Protein AF-A0A7C1EAW9-F1 (afdb_monomer)

Mean predicted aligned error: 10.21 Å

Solvent-accessible surface area (backbone atoms only — not comparable to full-atom values): 10184 Å² total; per-residue (Å²): 143,66,70,62,66,57,48,53,53,50,49,56,52,50,50,52,55,61,54,46,53,59,49,52,53,47,50,54,50,51,51,38,52,50,41,45,52,51,36,50,51,51,44,55,52,43,70,75,77,51,97,81,69,79,68,60,68,59,49,56,47,54,35,25,49,52,34,1,48,76,52,13,60,67,17,29,55,57,18,50,52,52,28,51,52,51,48,53,53,56,70,72,44,96,66,59,77,71,57,56,55,54,50,52,52,50,31,50,48,40,43,50,51,10,44,56,41,1,50,52,33,44,52,54,54,50,53,52,51,52,51,53,47,50,33,52,52,50,50,57,67,51,50,54,59,49,52,51,50,50,52,52,48,52,57,48,40,76,74,40,56,78,74,58,31,53,59,44,49,56,52,46,52,52,52,51,44,53,51,42,23,51,49,32,38,52,75,73,65,42,89,51,113

Foldseek 3Di:
DPPPVVVVVVVVVVVCVVVVVVVVVCVLVVVLVVLCVVLVVVVVVCVVPPPDDPPSLVSLLVSLLSQCLPQALVSLVSLLVVLVVLQVVVVVPPDDPVSNVVSNVSSVVSSVSSNVSRPVNVVVVVVVVVLLVCLVVLCVVLVVVLVVLLVVLVVCLVVDDPVVNVVSVVVNVVSVQVVVQSVCCSPVVDRGD

Sequence (193 aa):
MVTAETMALRSGEEDKRLLGRPLEETVKVLTTVLLVALSLLLMSIFTLEIRDYAFYMHFLYLPIVISAFWWGKRGAVVSVVLAGALLLVSMGQQESASHLLSSTVEATLFVMVALLVGTLSDEKSAALKKEQRFKMETAHYFFNPLCIAEGNLDLAQQQASPDIRKELSEAQQAVERIKKVVINTVETGEIHE

pLDDT: mean 84.5, std 11.93, range [49.0, 96.44]

Radius of gyration: 29.51 Å; Cα contacts (8 Å, |Δi|>4): 139; chains: 1; bounding box: 62×48×83 Å

Structure (mmCIF, N/CA/C/O backbone):
data_AF-A0A7C1EAW9-F1
#
_entry.id   AF-A0A7C1EAW9-F1
#
loop_
_atom_site.group_PDB
_atom_site.id
_atom_site.type_symbol
_atom_site.label_atom_id
_atom_site.label_alt_id
_atom_site.label_comp_id
_atom_site.label_asym_id
_atom_site.label_entity_id
_atom_site.label_seq_id
_atom_site.pdbx_PDB_ins_code
_atom_site.Cartn_x
_atom_site.Cartn_y
_atom_site.Cartn_z
_atom_site.occupancy
_atom_site.B_iso_or_equiv
_atom_site.auth_seq_id
_atom_site.auth_comp_id
_atom_site.auth_asym_id
_atom_site.auth_atom_id
_atom_site.pdbx_PDB_model_num
ATOM 1 N N . MET A 1 1 ? -11.704 -33.850 25.508 1.00 49.00 1 MET A N 1
ATOM 2 C CA . MET A 1 1 ? -11.399 -34.618 24.279 1.00 49.00 1 MET A CA 1
ATOM 3 C C . MET A 1 1 ? -11.480 -33.715 23.035 1.00 49.00 1 MET A C 1
ATOM 5 O O . MET A 1 1 ? -12.010 -34.119 22.019 1.00 49.00 1 MET A O 1
ATOM 9 N N . VAL A 1 2 ? -10.947 -32.485 23.115 1.00 55.06 2 VAL A N 1
ATOM 10 C CA . VAL A 1 2 ? -11.027 -31.450 22.052 1.00 55.06 2 VAL A CA 1
ATOM 11 C C . VAL A 1 2 ? -9.680 -31.293 21.319 1.00 55.06 2 VAL A C 1
ATOM 13 O O . VAL A 1 2 ? -9.529 -30.483 20.419 1.00 55.06 2 VAL A O 1
ATOM 16 N N . THR A 1 3 ? -8.668 -32.079 21.676 1.00 62.25 3 THR A N 1
ATOM 17 C CA . THR A 1 3 ? -7.260 -31.758 21.405 1.00 62.25 3 THR A CA 1
ATOM 18 C C . THR A 1 3 ? -6.705 -32.256 20.069 1.00 62.25 3 THR A C 1
ATOM 20 O O . THR A 1 3 ? -5.710 -31.706 19.622 1.00 62.25 3 THR A O 1
ATOM 23 N N . ALA A 1 4 ? -7.322 -33.238 19.402 1.00 61.28 4 ALA A N 1
ATOM 24 C CA . ALA A 1 4 ? -6.792 -33.785 18.143 1.00 61.28 4 ALA A CA 1
ATOM 25 C C . ALA A 1 4 ? -7.378 -33.102 16.892 1.00 61.28 4 ALA A C 1
ATOM 27 O O . ALA A 1 4 ? -6.627 -32.699 16.008 1.00 61.28 4 ALA A O 1
ATOM 28 N N . GLU A 1 5 ? -8.699 -32.899 16.837 1.00 57.03 5 GLU A N 1
ATOM 29 C CA . GLU A 1 5 ? -9.355 -32.208 15.712 1.00 57.03 5 GLU A CA 1
ATOM 30 C C . GLU A 1 5 ? -8.984 -30.724 15.640 1.00 57.03 5 GLU A C 1
ATOM 32 O O . GLU A 1 5 ? -8.703 -30.213 14.559 1.00 57.03 5 GLU A O 1
ATOM 37 N N . THR A 1 6 ? -8.902 -30.032 16.781 1.00 63.50 6 THR A N 1
ATOM 38 C CA . THR A 1 6 ? -8.495 -28.616 16.803 1.00 63.50 6 THR A CA 1
ATOM 39 C C . THR A 1 6 ? -7.030 -28.426 16.406 1.00 63.50 6 THR A C 1
ATOM 41 O O . THR A 1 6 ? -6.705 -27.445 15.739 1.00 63.50 6 THR A O 1
ATOM 44 N N . MET A 1 7 ? -6.149 -29.377 16.739 1.00 60.03 7 MET A N 1
ATOM 45 C CA . MET A 1 7 ? -4.753 -29.372 16.286 1.00 60.03 7 MET A CA 1
ATOM 46 C C . MET A 1 7 ? -4.623 -29.683 14.791 1.00 60.03 7 MET A C 1
ATOM 48 O O . MET A 1 7 ? -3.831 -29.031 14.115 1.00 60.03 7 MET A O 1
ATOM 52 N N . ALA A 1 8 ? -5.411 -30.618 14.254 1.00 62.41 8 ALA A N 1
ATOM 53 C CA . ALA A 1 8 ? -5.398 -30.948 12.827 1.00 62.41 8 ALA A CA 1
ATOM 54 C C . ALA A 1 8 ? -5.944 -29.800 11.955 1.00 62.41 8 ALA A C 1
ATOM 56 O O . ALA A 1 8 ? -5.363 -29.482 10.916 1.00 62.41 8 ALA A O 1
ATOM 57 N N . LEU A 1 9 ? -7.010 -29.127 12.402 1.00 61.00 9 LEU A N 1
ATOM 58 C CA . LEU A 1 9 ? -7.562 -27.949 11.724 1.00 61.00 9 LEU A CA 1
ATOM 59 C C . LEU A 1 9 ? -6.589 -26.765 11.765 1.00 61.00 9 LEU A C 1
ATOM 61 O O . LEU A 1 9 ? -6.335 -26.149 10.731 1.00 61.00 9 LEU A O 1
ATOM 65 N N . ARG A 1 10 ? -5.967 -26.511 12.924 1.00 62.66 10 ARG A N 1
ATOM 66 C CA . ARG A 1 10 ? -4.941 -25.472 13.071 1.00 62.66 10 ARG A CA 1
ATOM 67 C C . ARG A 1 10 ? -3.711 -25.750 12.204 1.00 62.66 10 ARG A C 1
ATOM 69 O O . ARG A 1 10 ? -3.208 -24.830 11.570 1.00 62.66 10 ARG A O 1
ATOM 76 N N . SER A 1 11 ? -3.271 -27.007 12.123 1.00 65.06 11 SER A N 1
ATOM 77 C CA . SER A 1 11 ? -2.175 -27.417 11.239 1.00 65.06 11 SER A CA 1
ATOM 78 C C . SER A 1 11 ? -2.523 -27.170 9.772 1.00 65.06 11 SER A C 1
ATOM 80 O O . SER A 1 11 ? -1.699 -26.624 9.052 1.00 65.06 11 SER A O 1
ATOM 82 N N . GLY A 1 12 ? -3.736 -27.512 9.324 1.00 66.69 12 GLY A N 1
ATOM 83 C CA . GLY A 1 12 ? -4.164 -27.285 7.939 1.00 66.69 12 GLY A CA 1
ATOM 84 C C . GLY A 1 12 ? -4.334 -25.804 7.572 1.00 66.69 12 GLY A C 1
ATOM 85 O O . GLY A 1 12 ? -4.097 -25.420 6.426 1.00 66.69 12 GLY A O 1
ATOM 86 N N . GLU A 1 13 ? -4.722 -24.953 8.524 1.00 64.69 13 GLU A N 1
ATOM 87 C CA . GLU A 1 13 ? -4.795 -23.498 8.329 1.00 64.69 13 GLU A CA 1
ATOM 88 C C . GLU A 1 13 ? -3.420 -22.827 8.324 1.00 64.69 13 GLU A C 1
ATOM 90 O O . GLU A 1 13 ? -3.176 -21.932 7.509 1.00 64.69 13 GLU A O 1
ATOM 95 N N . GLU A 1 14 ? -2.514 -23.258 9.203 1.00 62.38 14 GLU A N 1
ATOM 96 C CA . GLU A 1 14 ? -1.131 -22.782 9.216 1.00 62.38 14 GLU A CA 1
ATOM 97 C C . GLU A 1 14 ? -0.403 -23.198 7.931 1.00 62.38 14 GLU A C 1
ATOM 99 O O . GLU A 1 14 ? 0.235 -22.348 7.309 1.00 62.38 14 GLU A O 1
ATOM 104 N N . ASP A 1 15 ? -0.603 -24.426 7.446 1.00 64.00 15 ASP A N 1
ATOM 105 C CA . ASP A 1 15 ? -0.007 -24.904 6.191 1.00 64.00 15 ASP A CA 1
ATOM 106 C C . ASP A 1 15 ? -0.544 -24.132 4.974 1.00 64.00 15 ASP A C 1
ATOM 108 O O . ASP A 1 15 ? 0.224 -23.668 4.132 1.00 64.00 15 ASP A O 1
ATOM 112 N N . LYS A 1 16 ? -1.857 -23.859 4.912 1.00 62.31 16 LYS A N 1
ATOM 113 C CA . LYS A 1 16 ? -2.451 -23.004 3.862 1.00 62.31 16 LYS A CA 1
ATOM 114 C C . LYS A 1 16 ? -1.916 -21.572 3.893 1.00 62.31 16 LYS A C 1
ATOM 116 O O . LYS A 1 16 ? -1.704 -20.978 2.836 1.00 62.31 16 LYS A O 1
ATOM 121 N N . ARG A 1 17 ? -1.678 -21.001 5.078 1.00 64.44 17 ARG A N 1
ATOM 122 C CA . ARG A 1 17 ? -1.074 -19.663 5.222 1.00 64.44 17 ARG A CA 1
ATOM 123 C C . ARG A 1 17 ? 0.402 -19.656 4.825 1.00 64.44 17 ARG A C 1
ATOM 125 O O . ARG A 1 17 ? 0.859 -18.685 4.218 1.00 64.44 17 ARG A O 1
ATOM 132 N N . LEU A 1 18 ? 1.133 -20.721 5.153 1.00 64.38 18 LEU A N 1
ATOM 133 C CA . LEU A 1 18 ? 2.544 -20.893 4.812 1.00 64.38 18 LEU A CA 1
ATOM 134 C C . LEU A 1 18 ? 2.754 -21.159 3.321 1.00 64.38 18 LEU A C 1
ATOM 136 O O . LEU A 1 18 ? 3.706 -20.623 2.771 1.00 64.38 18 LEU A O 1
ATOM 140 N N . LEU A 1 19 ? 1.859 -21.902 2.663 1.00 67.31 19 LEU A N 1
ATOM 141 C CA . LEU A 1 19 ? 1.846 -22.116 1.210 1.00 67.31 19 LEU A CA 1
ATOM 142 C C . LEU A 1 19 ? 1.310 -20.898 0.441 1.00 67.31 19 LEU A C 1
ATOM 144 O O . LEU A 1 19 ? 1.788 -20.597 -0.649 1.00 67.31 19 LEU A O 1
ATOM 148 N N . GLY A 1 20 ? 0.359 -20.150 1.006 1.00 69.31 20 GLY A N 1
ATOM 149 C CA . GLY A 1 20 ? -0.243 -18.984 0.350 1.00 69.31 20 GLY A CA 1
ATOM 150 C C . GLY A 1 20 ? 0.731 -17.821 0.131 1.00 69.31 20 GLY A C 1
ATOM 151 O O . GLY A 1 20 ? 0.727 -17.207 -0.933 1.00 69.31 20 GLY A O 1
ATOM 152 N N . ARG A 1 21 ? 1.617 -17.549 1.098 1.00 74.62 21 ARG A N 1
ATOM 153 C CA . ARG A 1 21 ? 2.632 -16.481 0.989 1.00 74.62 21 ARG A CA 1
ATOM 154 C C . ARG A 1 21 ? 3.637 -16.671 -0.161 1.00 74.62 21 ARG A C 1
ATOM 156 O O . ARG A 1 21 ? 3.809 -15.731 -0.934 1.00 74.62 21 ARG A O 1
ATOM 163 N N . PRO A 1 22 ? 4.310 -17.829 -0.314 1.00 79.81 22 PRO A N 1
ATOM 164 C CA . PRO A 1 22 ? 5.231 -18.049 -1.421 1.00 79.81 22 PRO A CA 1
ATOM 165 C C . PRO A 1 22 ? 4.499 -18.109 -2.762 1.00 79.81 22 PRO A C 1
ATOM 167 O O . PRO A 1 22 ? 5.065 -17.668 -3.758 1.00 79.81 22 PRO A O 1
ATOM 170 N N . LEU A 1 23 ? 3.249 -18.589 -2.808 1.00 80.81 23 LEU A N 1
ATOM 171 C CA . LEU A 1 23 ? 2.442 -18.565 -4.030 1.00 80.81 23 LEU A CA 1
ATOM 172 C C . LEU A 1 23 ? 2.138 -17.130 -4.480 1.00 80.81 23 LEU A C 1
ATOM 174 O O . LEU A 1 23 ? 2.329 -16.821 -5.652 1.00 80.81 23 LEU A O 1
ATOM 178 N N . GLU A 1 24 ? 1.736 -16.239 -3.570 1.00 86.38 24 GLU A N 1
ATOM 179 C CA . GLU A 1 24 ? 1.461 -14.832 -3.895 1.00 86.38 24 GLU A CA 1
ATOM 180 C C . GLU A 1 24 ? 2.711 -14.118 -4.434 1.00 86.38 24 GLU A C 1
ATOM 182 O O . GLU A 1 24 ? 2.659 -13.487 -5.490 1.00 86.38 24 GLU A O 1
ATOM 187 N N . GLU A 1 25 ? 3.854 -14.267 -3.758 1.00 88.69 25 GLU A N 1
ATOM 188 C CA . GLU A 1 25 ? 5.121 -13.689 -4.221 1.00 88.69 25 GLU A CA 1
ATOM 189 C C . GLU A 1 25 ? 5.568 -14.292 -5.559 1.00 88.69 25 GLU A C 1
ATOM 191 O O . GLU A 1 25 ? 5.996 -13.560 -6.451 1.00 88.69 25 GLU A O 1
ATOM 196 N N . THR A 1 26 ? 5.394 -15.603 -5.754 1.00 89.44 26 THR A N 1
ATOM 197 C CA . THR A 1 26 ? 5.697 -16.262 -7.035 1.00 89.44 26 THR A CA 1
ATOM 198 C C . THR A 1 26 ? 4.824 -15.712 -8.157 1.00 89.44 26 THR A C 1
ATOM 200 O O . THR A 1 26 ? 5.337 -15.418 -9.233 1.00 89.44 26 THR A O 1
ATOM 203 N N . VAL A 1 27 ? 3.523 -15.518 -7.918 1.00 92.38 27 VAL A N 1
ATOM 204 C CA . VAL A 1 27 ? 2.601 -14.943 -8.909 1.00 92.38 27 VAL A CA 1
ATOM 205 C C . VAL A 1 27 ? 3.005 -13.512 -9.258 1.00 92.38 27 VAL A C 1
ATOM 207 O O . VAL A 1 27 ? 3.059 -13.177 -10.443 1.00 92.38 27 VAL A O 1
ATOM 210 N N . LYS A 1 28 ? 3.347 -12.679 -8.267 1.00 92.50 28 LYS A N 1
ATOM 211 C CA . LYS A 1 28 ? 3.831 -11.308 -8.505 1.00 92.50 28 LYS A CA 1
ATOM 212 C C . LYS A 1 28 ? 5.111 -11.299 -9.342 1.00 92.50 28 LYS A C 1
ATOM 214 O O . LYS A 1 28 ? 5.226 -10.547 -10.311 1.00 92.50 28 LYS A O 1
ATOM 219 N N . VAL A 1 29 ? 6.086 -12.144 -9.006 1.00 92.12 29 VAL A N 1
ATOM 220 C CA . VAL A 1 29 ? 7.347 -12.217 -9.763 1.00 92.12 29 VAL A CA 1
ATOM 221 C C . VAL A 1 29 ? 7.085 -12.720 -11.179 1.00 92.12 29 VAL A C 1
ATOM 223 O O . VAL A 1 29 ? 7.531 -12.092 -12.136 1.00 92.12 29 VAL A O 1
ATOM 226 N N . LEU A 1 30 ? 6.318 -13.801 -11.327 1.00 93.94 30 LEU A N 1
ATOM 227 C CA . LEU A 1 30 ? 6.002 -14.409 -12.618 1.00 93.94 30 LEU A CA 1
ATOM 228 C C . LEU A 1 30 ? 5.303 -13.422 -13.555 1.00 93.94 30 LEU A C 1
ATOM 230 O O . LEU A 1 30 ? 5.695 -13.288 -14.710 1.00 93.94 30 LEU A O 1
ATOM 234 N N . THR A 1 31 ? 4.294 -12.710 -13.058 1.00 92.56 31 THR A N 1
ATOM 235 C CA . THR A 1 31 ? 3.573 -11.688 -13.833 1.00 92.56 31 THR A CA 1
ATOM 236 C C . THR A 1 31 ? 4.479 -10.519 -14.208 1.00 92.56 31 THR A C 1
ATOM 238 O O . THR A 1 31 ? 4.452 -10.087 -15.357 1.00 92.56 31 THR A O 1
ATOM 241 N N . THR A 1 32 ? 5.337 -10.051 -13.298 1.00 92.12 32 THR A N 1
ATOM 242 C CA . THR A 1 32 ? 6.315 -8.992 -13.606 1.00 92.12 32 THR A CA 1
ATOM 243 C C . THR A 1 32 ? 7.292 -9.428 -14.697 1.00 92.12 32 THR A C 1
ATOM 245 O O . THR A 1 32 ? 7.488 -8.707 -15.671 1.00 92.12 32 THR A O 1
ATOM 248 N N . VAL A 1 33 ? 7.871 -10.625 -14.575 1.00 92.69 33 VAL A N 1
ATOM 249 C CA . VAL A 1 33 ? 8.814 -11.183 -15.558 1.00 92.69 33 VAL A CA 1
ATOM 250 C C . VAL A 1 33 ? 8.135 -11.394 -16.910 1.00 92.69 33 VAL A C 1
ATOM 252 O O . VAL A 1 33 ? 8.706 -11.036 -17.938 1.00 92.69 33 VAL A O 1
ATOM 255 N N . LEU A 1 34 ? 6.907 -11.918 -16.918 1.00 94.06 34 LEU A N 1
ATOM 256 C CA . LEU A 1 34 ? 6.113 -12.094 -18.131 1.00 94.06 34 LEU A CA 1
ATOM 257 C C . LEU A 1 34 ? 5.845 -10.755 -18.826 1.00 94.06 34 LEU A C 1
ATOM 259 O O . LEU A 1 34 ? 5.999 -10.662 -20.041 1.00 94.06 34 LEU A O 1
ATOM 263 N N . LEU A 1 35 ? 5.474 -9.719 -18.070 1.00 91.62 35 LEU A N 1
ATOM 264 C CA . LEU A 1 35 ? 5.238 -8.382 -18.615 1.00 91.62 35 LEU A CA 1
ATOM 265 C C . LEU A 1 35 ? 6.518 -7.753 -19.155 1.00 91.62 35 LEU A C 1
ATOM 267 O O . LEU A 1 35 ? 6.487 -7.186 -20.239 1.00 91.62 35 LEU A O 1
ATOM 271 N N . VAL A 1 36 ? 7.646 -7.890 -18.452 1.00 90.56 36 VAL A N 1
ATOM 272 C CA . VAL A 1 36 ? 8.950 -7.448 -18.968 1.00 90.56 36 VAL A CA 1
ATOM 273 C C . VAL A 1 36 ? 9.266 -8.159 -20.282 1.00 90.56 36 VAL A C 1
ATOM 275 O O . VAL A 1 36 ? 9.591 -7.498 -21.266 1.00 90.56 36 VAL A O 1
ATOM 278 N N . ALA A 1 37 ? 9.129 -9.485 -20.327 1.00 90.50 37 ALA A N 1
ATOM 279 C CA . ALA A 1 37 ? 9.394 -10.271 -21.528 1.00 90.50 37 ALA A CA 1
ATOM 280 C C . ALA A 1 37 ? 8.481 -9.863 -22.694 1.00 90.50 37 ALA A C 1
ATOM 282 O O . ALA A 1 37 ?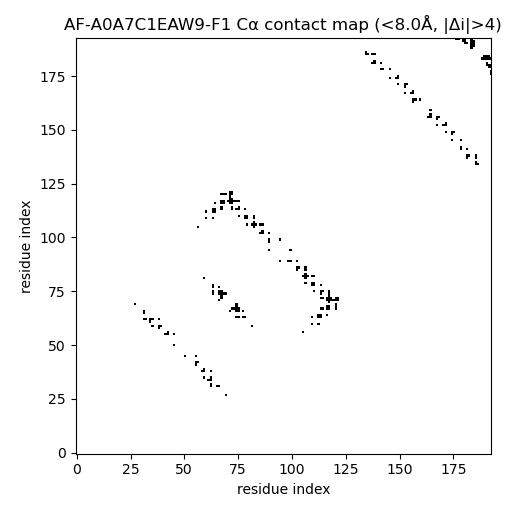 8.961 -9.677 -23.810 1.00 90.50 37 ALA A O 1
ATOM 283 N N . LEU A 1 38 ? 7.186 -9.667 -22.435 1.00 89.44 38 LEU A N 1
ATOM 284 C CA . LEU A 1 38 ? 6.222 -9.215 -23.434 1.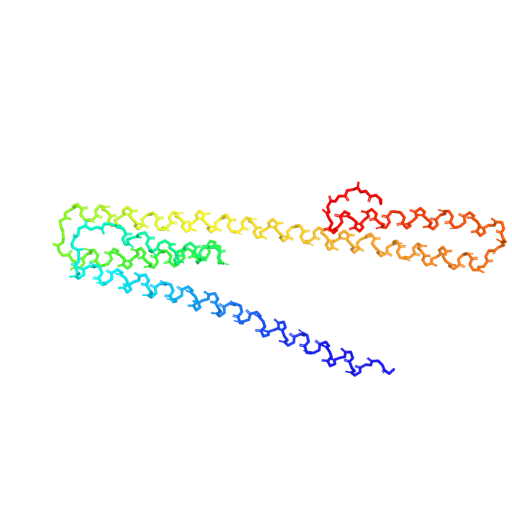00 89.44 38 LEU A CA 1
ATOM 285 C C . LEU A 1 38 ? 6.546 -7.803 -23.937 1.00 89.44 38 LEU A C 1
ATOM 287 O O . LEU A 1 38 ? 6.551 -7.579 -25.145 1.00 89.44 38 LEU A O 1
ATOM 291 N N . SER A 1 39 ? 6.853 -6.864 -23.038 1.00 85.75 39 SER A N 1
ATOM 292 C CA . SER A 1 39 ? 7.216 -5.494 -23.412 1.00 85.75 39 SER A CA 1
ATOM 293 C C . SER A 1 39 ? 8.497 -5.456 -24.253 1.00 85.75 39 SER A C 1
ATOM 295 O O . SER A 1 39 ? 8.550 -4.722 -25.238 1.00 85.75 39 SER A O 1
ATOM 297 N N . LEU A 1 40 ? 9.502 -6.277 -23.923 1.00 84.00 40 LEU A N 1
ATOM 298 C CA . LEU A 1 40 ? 10.735 -6.395 -24.713 1.00 84.00 40 LEU A CA 1
ATOM 299 C C . LEU A 1 40 ? 10.499 -7.063 -26.075 1.00 84.00 40 LEU A C 1
ATOM 301 O O . LEU A 1 40 ? 11.062 -6.624 -27.075 1.00 84.00 40 LEU A O 1
ATOM 305 N N . LEU A 1 41 ? 9.653 -8.095 -26.136 1.00 84.38 41 LEU A N 1
ATOM 306 C CA . LEU A 1 41 ? 9.281 -8.754 -27.389 1.00 84.38 41 LEU A CA 1
ATOM 307 C C . LEU A 1 41 ? 8.583 -7.768 -28.329 1.00 84.38 41 LEU A C 1
ATOM 309 O O . LEU A 1 41 ? 8.970 -7.656 -29.492 1.00 84.38 41 LEU A O 1
ATOM 313 N N . LEU A 1 42 ? 7.595 -7.026 -27.820 1.00 78.62 42 LEU A N 1
ATOM 314 C CA . LEU A 1 42 ? 6.900 -5.991 -28.585 1.00 78.62 42 LEU A CA 1
ATOM 315 C C . LEU A 1 42 ? 7.895 -4.953 -29.107 1.00 78.62 42 LEU A C 1
ATOM 317 O O . LEU A 1 42 ? 7.912 -4.688 -30.306 1.00 78.62 42 LEU A O 1
ATOM 321 N N . MET A 1 43 ? 8.768 -4.433 -28.237 1.00 76.75 43 MET A N 1
ATOM 322 C CA . MET A 1 43 ? 9.827 -3.503 -28.634 1.00 76.75 43 MET A CA 1
ATOM 323 C C . MET A 1 43 ? 10.673 -4.071 -29.782 1.00 76.75 43 MET A C 1
ATOM 325 O O . MET A 1 43 ? 10.846 -3.395 -30.791 1.00 76.75 43 MET A O 1
ATOM 329 N N . SER A 1 44 ? 11.126 -5.324 -29.674 1.00 76.00 44 SER A N 1
ATOM 330 C CA . SER A 1 44 ? 11.938 -5.971 -30.709 1.00 76.00 44 SER A CA 1
ATOM 331 C C . SER A 1 44 ? 11.211 -6.091 -32.053 1.00 76.00 44 SER A C 1
ATOM 333 O O . SER A 1 44 ? 11.821 -5.819 -33.087 1.00 76.00 44 SER A O 1
ATOM 335 N N . ILE A 1 45 ? 9.931 -6.481 -32.064 1.00 77.69 45 ILE A N 1
ATOM 336 C CA . ILE A 1 45 ? 9.144 -6.591 -33.306 1.00 77.69 45 ILE A CA 1
ATOM 337 C C . ILE A 1 45 ? 8.995 -5.214 -33.961 1.00 77.69 45 ILE A C 1
ATOM 339 O O . ILE A 1 45 ? 9.265 -5.060 -35.150 1.00 77.69 45 ILE A O 1
ATOM 343 N N . PHE A 1 46 ? 8.616 -4.194 -33.188 1.00 72.62 46 PHE A N 1
ATOM 344 C CA . PHE A 1 46 ? 8.382 -2.857 -33.734 1.00 72.62 46 PHE A CA 1
ATOM 345 C C . PHE A 1 46 ? 9.659 -2.202 -34.264 1.00 72.62 46 PHE A C 1
ATOM 347 O O . PHE A 1 46 ? 9.603 -1.553 -35.306 1.00 72.62 46 PHE A O 1
ATOM 354 N N . THR A 1 47 ? 10.812 -2.430 -33.622 1.00 68.06 47 THR A N 1
ATOM 355 C CA . THR A 1 47 ? 12.101 -1.929 -34.130 1.00 68.06 47 THR A CA 1
ATOM 356 C C . THR A 1 47 ? 12.516 -2.544 -35.468 1.00 68.06 47 THR A C 1
ATOM 358 O O . THR A 1 47 ? 13.252 -1.906 -36.216 1.00 68.06 47 THR A O 1
ATOM 361 N N . LEU A 1 48 ? 12.055 -3.760 -35.785 1.00 66.25 48 LEU A N 1
ATOM 362 C CA . LEU A 1 48 ? 12.379 -4.442 -37.043 1.00 66.25 48 LEU A CA 1
ATOM 363 C C . LEU A 1 48 ? 11.427 -4.060 -38.186 1.00 66.25 48 LEU A C 1
ATOM 365 O O . LEU A 1 48 ? 11.851 -4.039 -39.339 1.00 66.25 48 LEU A O 1
ATOM 369 N N . GL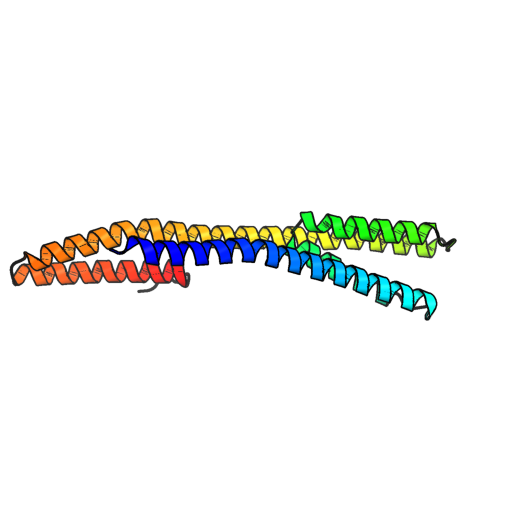U A 1 49 ? 10.167 -3.744 -37.877 1.00 67.69 49 GLU A N 1
ATOM 370 C CA . GLU A 1 49 ? 9.110 -3.606 -38.887 1.00 67.69 49 GLU A CA 1
ATOM 371 C C . GLU A 1 49 ? 8.729 -2.138 -39.195 1.00 67.69 49 GLU A C 1
ATOM 373 O O . GLU A 1 49 ? 8.344 -1.833 -40.323 1.00 67.69 49 GLU A O 1
ATOM 378 N N . ILE A 1 50 ? 8.813 -1.199 -38.233 1.00 62.31 50 ILE A N 1
ATOM 379 C CA . ILE A 1 50 ? 8.250 0.163 -38.382 1.00 62.31 50 ILE A CA 1
ATOM 380 C C . ILE A 1 50 ? 9.185 1.216 -37.763 1.00 62.31 50 ILE A C 1
ATOM 382 O O . ILE A 1 50 ? 9.233 1.408 -36.553 1.00 62.31 50 ILE A O 1
ATOM 386 N N . ARG A 1 51 ? 9.904 1.955 -38.615 1.00 58.34 51 ARG A N 1
ATOM 387 C CA . ARG A 1 51 ? 10.958 2.919 -38.239 1.00 58.34 51 ARG A CA 1
ATOM 388 C C . ARG A 1 51 ? 10.498 4.233 -37.577 1.00 58.34 51 ARG A C 1
ATOM 390 O O . ARG A 1 51 ? 11.365 5.039 -37.270 1.00 58.34 51 ARG A O 1
ATOM 397 N N . ASP A 1 52 ? 9.196 4.467 -37.365 1.00 55.25 52 ASP A N 1
ATOM 398 C CA . ASP A 1 52 ? 8.685 5.844 -37.181 1.00 55.25 52 ASP A CA 1
ATOM 399 C C . ASP A 1 52 ? 7.682 6.112 -36.034 1.00 55.25 52 ASP A C 1
ATOM 401 O O . ASP A 1 52 ? 7.053 7.168 -36.017 1.00 55.25 52 ASP A O 1
ATOM 405 N N . TYR A 1 53 ? 7.522 5.241 -35.024 1.00 54.94 53 TYR A N 1
ATOM 406 C CA . TYR A 1 53 ? 6.591 5.543 -33.913 1.00 54.94 53 TYR A CA 1
ATOM 407 C C . TYR A 1 53 ? 7.118 5.239 -32.502 1.00 54.94 53 TYR A C 1
ATOM 409 O O . TYR A 1 53 ? 7.305 4.090 -32.123 1.00 54.94 53 TYR A O 1
ATOM 417 N N . ALA A 1 54 ? 7.208 6.285 -31.668 1.00 59.50 54 ALA A N 1
ATOM 418 C CA . ALA A 1 54 ? 7.624 6.273 -30.254 1.00 59.50 54 ALA A CA 1
ATOM 419 C C . ALA A 1 54 ? 6.606 5.653 -29.262 1.00 59.50 54 ALA A C 1
ATOM 421 O O . ALA A 1 54 ? 6.798 5.686 -28.044 1.00 59.50 54 ALA A O 1
ATOM 422 N N . PHE A 1 55 ? 5.490 5.095 -29.744 1.00 62.69 55 PHE A N 1
ATOM 423 C CA . PHE A 1 55 ? 4.424 4.574 -28.879 1.00 62.69 55 PHE A CA 1
ATOM 424 C C . PHE A 1 55 ? 4.886 3.369 -28.038 1.00 62.69 55 PHE A C 1
ATOM 426 O O . PHE A 1 55 ? 4.453 3.213 -26.898 1.00 62.69 55 PHE A O 1
ATOM 433 N N . TYR A 1 56 ? 5.820 2.554 -28.543 1.00 67.06 56 TYR A N 1
ATOM 434 C CA . TYR A 1 56 ? 6.229 1.314 -27.874 1.00 67.06 56 TYR A CA 1
ATOM 435 C C . TYR A 1 56 ? 6.998 1.531 -26.557 1.00 67.06 56 TYR A C 1
ATOM 437 O O . TYR A 1 56 ? 6.877 0.712 -25.647 1.00 67.06 56 TYR A O 1
ATOM 445 N N . MET A 1 57 ? 7.711 2.654 -26.397 1.00 67.25 57 MET A N 1
ATOM 446 C CA . MET A 1 57 ? 8.418 2.987 -25.147 1.00 67.25 57 MET A CA 1
ATOM 447 C C . MET A 1 57 ? 7.459 3.118 -23.956 1.00 67.25 57 MET A C 1
ATOM 449 O O . MET A 1 57 ? 7.843 2.888 -22.809 1.00 67.25 57 MET A O 1
ATOM 453 N N . HIS A 1 58 ? 6.176 3.395 -24.219 1.00 77.50 58 HIS A N 1
ATOM 454 C CA . HIS A 1 58 ? 5.164 3.487 -23.175 1.00 77.50 58 HIS A CA 1
ATOM 455 C C . HIS A 1 58 ? 4.823 2.120 -22.553 1.00 77.50 58 HIS A C 1
ATOM 457 O O . HIS A 1 58 ? 4.434 2.042 -21.387 1.00 77.50 58 HIS A O 1
ATOM 463 N N . PHE A 1 59 ? 5.018 1.017 -23.283 1.00 81.38 59 PHE A N 1
ATOM 464 C CA . PHE A 1 59 ? 4.751 -0.328 -22.756 1.00 81.38 59 PHE A CA 1
ATOM 465 C C . PHE A 1 59 ? 5.789 -0.780 -21.728 1.00 81.38 59 PHE A C 1
ATOM 467 O O . PHE A 1 59 ? 5.514 -1.695 -20.949 1.00 81.38 59 PHE A O 1
ATOM 474 N N . LEU A 1 60 ? 6.957 -0.134 -21.675 1.00 83.06 60 LEU A N 1
ATOM 475 C CA . LEU A 1 60 ? 7.956 -0.389 -20.638 1.00 83.06 60 LEU A CA 1
ATOM 476 C C . LEU A 1 60 ? 7.523 0.168 -19.271 1.00 83.06 60 LEU A C 1
ATOM 478 O O . LEU A 1 60 ? 7.973 -0.347 -18.250 1.00 83.06 60 LEU A O 1
ATOM 482 N N . TYR A 1 61 ? 6.577 1.118 -19.211 1.00 87.44 61 TYR A N 1
ATOM 483 C CA . TYR A 1 61 ? 6.040 1.594 -17.930 1.00 87.44 61 TYR A CA 1
ATOM 484 C C . TYR A 1 61 ? 5.171 0.552 -17.221 1.00 87.44 61 TYR A C 1
ATOM 486 O O . TYR A 1 61 ? 5.145 0.544 -15.997 1.00 87.44 61 TYR A O 1
ATOM 494 N N . LEU A 1 62 ? 4.482 -0.343 -17.939 1.00 90.50 62 LEU A N 1
ATOM 495 C CA . LEU A 1 62 ? 3.601 -1.346 -17.320 1.00 90.50 62 LEU A CA 1
ATOM 496 C C . LEU A 1 62 ? 4.332 -2.251 -16.309 1.00 90.50 62 LEU A C 1
ATOM 498 O O . LEU A 1 62 ? 3.926 -2.270 -15.142 1.00 90.50 62 LEU A O 1
ATOM 502 N N . PRO A 1 63 ? 5.417 -2.963 -16.679 1.00 91.81 63 PRO A N 1
ATOM 503 C CA . PRO A 1 63 ? 6.162 -3.771 -15.716 1.00 91.81 63 PRO A CA 1
ATOM 504 C C . PRO A 1 63 ? 6.819 -2.926 -14.615 1.00 91.81 63 PRO A C 1
ATOM 506 O O . PRO A 1 63 ? 6.913 -3.382 -13.476 1.00 91.81 63 PRO A O 1
ATOM 509 N N . ILE A 1 64 ? 7.233 -1.689 -14.917 1.00 93.19 64 ILE A N 1
ATOM 510 C CA . ILE A 1 64 ? 7.822 -0.767 -13.933 1.00 93.19 64 ILE A CA 1
ATOM 511 C C . ILE A 1 64 ? 6.802 -0.391 -12.857 1.00 93.19 64 ILE A C 1
ATOM 513 O O . ILE A 1 64 ? 7.082 -0.519 -11.665 1.00 93.19 64 ILE A O 1
ATOM 517 N N . VAL A 1 65 ? 5.617 0.054 -13.277 1.00 94.62 65 VAL A N 1
ATOM 518 C CA . VAL A 1 65 ? 4.538 0.484 -12.386 1.00 94.62 65 VAL A CA 1
ATOM 519 C C . VAL A 1 65 ? 4.072 -0.687 -11.534 1.00 94.62 65 VAL A C 1
ATOM 521 O O . VAL A 1 65 ? 3.941 -0.527 -10.326 1.00 94.62 65 VAL A O 1
ATOM 524 N N . ILE A 1 66 ? 3.878 -1.870 -12.121 1.00 94.88 66 ILE A N 1
ATOM 525 C CA . ILE A 1 66 ? 3.443 -3.061 -11.379 1.00 94.88 66 ILE A CA 1
ATOM 526 C C . ILE A 1 66 ? 4.503 -3.503 -10.362 1.00 94.88 66 ILE A C 1
ATOM 528 O O . ILE A 1 66 ? 4.168 -3.775 -9.208 1.00 94.88 66 ILE A O 1
ATOM 532 N N . SER A 1 67 ? 5.784 -3.490 -10.741 1.00 94.31 67 SER A N 1
ATOM 533 C CA . SER A 1 67 ? 6.884 -3.781 -9.818 1.00 94.31 67 SER A CA 1
ATOM 534 C C . SER A 1 67 ? 6.925 -2.793 -8.644 1.00 94.31 67 SER A C 1
ATOM 536 O O . SER A 1 67 ? 6.950 -3.194 -7.477 1.00 94.31 67 SER A O 1
ATOM 538 N N . ALA A 1 68 ? 6.887 -1.489 -8.929 1.00 94.81 68 ALA A N 1
ATOM 539 C CA . ALA A 1 68 ? 6.878 -0.448 -7.902 1.00 94.81 68 ALA A CA 1
ATOM 540 C C . ALA A 1 68 ? 5.610 -0.499 -7.032 1.00 94.81 68 ALA A C 1
ATOM 542 O O . ALA A 1 68 ? 5.659 -0.226 -5.836 1.00 94.81 68 ALA A O 1
ATOM 543 N N . PHE A 1 69 ? 4.475 -0.896 -7.606 1.00 94.50 69 PHE A N 1
ATOM 544 C CA . PHE A 1 69 ? 3.224 -1.053 -6.879 1.00 94.50 69 PHE A CA 1
ATOM 545 C C . PHE A 1 69 ? 3.283 -2.219 -5.884 1.00 94.50 69 PHE A C 1
ATOM 547 O O . PHE A 1 69 ? 2.838 -2.059 -4.750 1.00 94.50 69 PHE A O 1
ATOM 554 N N . TRP A 1 70 ? 3.853 -3.368 -6.257 1.00 94.12 70 TRP A N 1
ATOM 555 C CA . TRP A 1 70 ? 3.907 -4.540 -5.372 1.00 94.12 70 TRP A CA 1
ATOM 556 C C . TRP A 1 70 ? 5.036 -4.518 -4.349 1.00 94.12 70 TRP A C 1
ATOM 558 O O . TRP A 1 70 ? 4.814 -4.904 -3.201 1.00 94.12 70 TRP A O 1
ATOM 568 N N . TRP A 1 71 ? 6.230 -4.072 -4.738 1.00 93.69 71 TRP A N 1
ATOM 569 C CA . TRP A 1 71 ? 7.404 -4.065 -3.854 1.00 93.69 71 TRP A CA 1
ATOM 570 C C . TRP A 1 71 ? 7.773 -2.669 -3.338 1.00 93.69 71 TRP A C 1
ATOM 572 O O . TRP A 1 71 ? 8.831 -2.499 -2.719 1.00 93.69 71 TRP A O 1
ATOM 582 N N . GLY A 1 72 ? 6.919 -1.671 -3.572 1.00 92.69 72 GLY A N 1
ATOM 583 C CA . GLY A 1 72 ? 7.136 -0.297 -3.126 1.00 92.69 72 GLY A CA 1
ATOM 584 C C . GLY A 1 72 ? 8.408 0.294 -3.726 1.00 92.69 72 GLY A C 1
ATOM 585 O O . GLY A 1 72 ? 8.785 -0.003 -4.866 1.00 92.69 72 GLY A O 1
ATOM 586 N N . LYS A 1 73 ? 9.155 1.065 -2.929 1.00 91.50 73 LYS A N 1
ATOM 587 C CA . LYS A 1 73 ? 10.441 1.641 -3.370 1.00 91.50 73 LYS A CA 1
ATOM 588 C C . LYS A 1 73 ? 11.488 0.605 -3.799 1.00 91.50 73 LYS A C 1
ATOM 590 O O . LYS A 1 73 ? 12.395 0.935 -4.557 1.00 91.50 73 LYS A O 1
ATOM 595 N N . ARG A 1 74 ? 11.390 -0.651 -3.337 1.00 91.00 74 ARG A N 1
ATOM 596 C CA . ARG A 1 74 ? 12.314 -1.728 -3.750 1.00 91.00 74 ARG A CA 1
ATOM 597 C C . ARG A 1 74 ? 12.049 -2.188 -5.185 1.00 91.00 74 ARG A C 1
ATOM 599 O O . ARG A 1 74 ? 12.977 -2.640 -5.849 1.00 91.00 74 ARG A O 1
ATOM 606 N N . GLY A 1 75 ? 10.827 -2.005 -5.685 1.00 89.25 75 GLY A N 1
ATOM 607 C CA . GLY A 1 75 ? 10.469 -2.284 -7.077 1.00 89.25 75 GLY A CA 1
ATOM 608 C C . GLY A 1 75 ? 11.191 -1.390 -8.094 1.00 89.25 75 GLY A C 1
ATOM 609 O O . GLY A 1 75 ? 11.296 -1.768 -9.262 1.00 89.25 75 GLY A O 1
ATOM 610 N N . ALA A 1 76 ? 11.770 -0.263 -7.653 1.00 92.50 76 ALA A N 1
ATOM 611 C CA . ALA A 1 76 ? 12.564 0.642 -8.491 1.00 92.50 76 ALA A CA 1
ATOM 612 C C . ALA A 1 76 ? 13.844 -0.000 -9.058 1.00 92.50 76 ALA A C 1
ATOM 614 O O . ALA A 1 76 ? 14.415 0.492 -10.031 1.00 92.50 76 ALA A O 1
ATOM 615 N N . VAL A 1 77 ? 14.281 -1.140 -8.514 1.00 93.69 77 VAL A N 1
ATOM 616 C CA . VAL A 1 77 ? 15.376 -1.918 -9.112 1.00 93.69 77 VAL A CA 1
ATOM 617 C C . VAL A 1 77 ? 15.028 -2.328 -10.547 1.00 93.69 77 VAL A C 1
ATOM 619 O O . VAL A 1 77 ? 15.872 -2.215 -11.432 1.00 93.69 77 VAL A O 1
ATOM 622 N N . VAL A 1 78 ? 13.774 -2.713 -10.812 1.00 92.19 78 VAL A N 1
ATOM 623 C CA . VAL A 1 78 ? 13.328 -3.122 -12.156 1.00 92.19 78 VAL A CA 1
ATOM 624 C C . VAL A 1 78 ? 13.420 -1.959 -13.147 1.00 92.19 78 VAL A C 1
ATOM 626 O O . VAL A 1 78 ? 13.907 -2.150 -14.259 1.00 92.19 78 VAL A O 1
ATOM 629 N N . SER A 1 79 ? 13.044 -0.739 -12.744 1.00 92.94 79 SER A N 1
ATOM 630 C CA . SER A 1 79 ? 13.193 0.443 -13.605 1.00 92.94 79 SER A CA 1
ATOM 631 C C . SER A 1 79 ? 14.645 0.799 -13.882 1.00 92.94 79 SER A C 1
ATOM 633 O O . SER A 1 79 ? 14.957 1.184 -15.002 1.00 92.94 79 SER A O 1
ATOM 635 N N . VAL A 1 80 ? 15.540 0.653 -12.900 1.00 93.81 80 VAL A N 1
ATOM 636 C CA . VAL A 1 80 ? 16.971 0.936 -13.097 1.00 93.81 80 VAL A CA 1
ATOM 637 C C . VAL A 1 80 ? 17.585 -0.066 -14.075 1.00 93.81 80 VAL A C 1
ATOM 639 O O . VAL A 1 80 ? 18.339 0.327 -14.961 1.00 93.81 80 VAL A O 1
ATOM 642 N N . VAL A 1 81 ? 17.221 -1.346 -13.961 1.00 92.69 81 VAL A N 1
ATOM 643 C CA . VAL A 1 81 ? 17.678 -2.394 -14.885 1.00 92.69 81 VAL A CA 1
ATOM 644 C C . VAL A 1 81 ? 17.165 -2.138 -16.305 1.00 92.69 81 VAL A C 1
ATOM 646 O O . VAL A 1 81 ? 17.955 -2.174 -17.245 1.00 92.69 81 VAL A O 1
ATOM 649 N N . LEU A 1 82 ? 15.874 -1.832 -16.470 1.00 89.38 82 LEU A N 1
ATOM 650 C CA . LEU A 1 82 ? 15.283 -1.530 -17.781 1.00 89.38 82 LEU A CA 1
ATOM 651 C C . LEU A 1 82 ? 15.864 -0.253 -18.405 1.00 89.38 82 LEU A C 1
ATOM 653 O O . LEU A 1 82 ? 16.188 -0.249 -19.589 1.00 89.38 82 LEU A O 1
ATOM 657 N N . ALA A 1 83 ? 16.051 0.804 -17.613 1.00 90.00 83 ALA A N 1
ATOM 658 C CA . ALA A 1 83 ? 16.688 2.043 -18.054 1.00 90.00 83 ALA A CA 1
ATOM 659 C C . ALA A 1 83 ? 18.140 1.803 -18.499 1.00 90.00 83 ALA A C 1
ATOM 661 O O . ALA A 1 83 ? 18.547 2.269 -19.561 1.00 90.00 83 ALA A O 1
ATOM 662 N N . GLY A 1 84 ? 18.908 1.027 -17.728 1.00 89.06 84 GLY A N 1
ATOM 663 C CA . GLY A 1 84 ? 20.270 0.639 -18.095 1.00 89.06 84 GLY A CA 1
ATOM 664 C C . GLY A 1 84 ? 20.314 -0.181 -19.385 1.00 89.06 84 GLY A C 1
ATOM 665 O O . GLY A 1 84 ? 21.128 0.103 -20.260 1.00 89.06 84 GLY A O 1
ATOM 666 N N . ALA A 1 85 ? 19.408 -1.150 -19.544 1.00 86.19 85 ALA A N 1
ATOM 667 C CA . ALA A 1 85 ? 19.300 -1.946 -20.765 1.00 86.19 85 ALA A CA 1
ATOM 668 C C . ALA A 1 85 ? 18.985 -1.075 -21.993 1.00 86.19 85 ALA A C 1
ATOM 670 O O . ALA A 1 85 ? 19.612 -1.246 -23.037 1.00 86.19 85 ALA A O 1
ATOM 671 N N . LEU A 1 86 ? 18.077 -0.105 -21.855 1.00 84.38 86 LEU A N 1
ATOM 672 C CA . LEU A 1 86 ? 17.725 0.838 -22.919 1.00 84.38 86 LEU A CA 1
ATOM 673 C C . LEU A 1 86 ? 18.931 1.689 -23.340 1.00 84.38 86 LEU A C 1
ATOM 675 O O . LEU A 1 86 ? 19.215 1.807 -24.532 1.00 84.38 86 LEU A O 1
ATOM 679 N N . LEU A 1 87 ? 19.689 2.222 -22.377 1.00 84.56 87 LEU A N 1
ATOM 680 C CA . LEU A 1 87 ? 20.902 2.993 -22.663 1.00 84.56 87 LEU A CA 1
ATOM 681 C C . LEU A 1 87 ? 21.989 2.141 -23.338 1.00 84.56 87 LEU A C 1
ATOM 683 O O . LEU A 1 87 ? 22.631 2.614 -24.272 1.00 84.56 87 LEU A O 1
ATOM 687 N N . LEU A 1 88 ? 22.168 0.880 -22.927 1.00 84.44 88 LEU A N 1
ATOM 688 C CA . LEU A 1 88 ? 23.126 -0.036 -23.561 1.00 84.44 88 LEU A CA 1
ATOM 689 C C . LEU A 1 88 ? 22.768 -0.331 -25.022 1.00 84.44 88 LEU A C 1
ATOM 691 O O . LEU A 1 88 ? 23.651 -0.328 -25.880 1.00 84.44 88 LEU A O 1
ATOM 695 N N . VAL A 1 89 ? 21.482 -0.549 -25.316 1.00 79.44 89 VAL A N 1
ATOM 696 C CA . VAL A 1 89 ? 21.003 -0.733 -26.696 1.00 79.44 89 VAL A CA 1
ATOM 697 C C . VAL A 1 89 ? 21.239 0.536 -27.518 1.00 79.44 89 VAL A C 1
ATOM 699 O O . VAL A 1 89 ? 21.726 0.446 -28.642 1.00 79.44 89 VAL A O 1
ATOM 702 N N . SER A 1 90 ? 20.976 1.709 -26.934 1.00 79.56 90 SER A N 1
ATOM 703 C CA . SER A 1 90 ? 21.197 3.015 -27.570 1.00 79.56 90 SER A CA 1
ATOM 704 C C . SER A 1 90 ? 22.672 3.267 -27.918 1.00 79.56 90 SER A C 1
ATOM 706 O O . SER A 1 90 ? 22.966 3.815 -28.972 1.00 79.56 90 SER A O 1
ATOM 708 N N . MET A 1 91 ? 23.621 2.809 -27.090 1.00 77.00 91 MET A N 1
ATOM 709 C CA . MET A 1 91 ? 25.061 2.925 -27.379 1.00 77.00 91 MET A CA 1
ATOM 710 C C . MET A 1 91 ? 25.552 1.967 -28.476 1.00 77.00 91 MET A C 1
ATOM 712 O O . MET A 1 91 ? 26.527 2.272 -29.161 1.00 77.00 91 MET A O 1
ATOM 716 N N . GLY A 1 92 ? 24.929 0.791 -28.606 1.00 72.62 92 GLY A N 1
ATOM 717 C CA . GLY A 1 92 ? 25.296 -0.213 -29.611 1.00 72.62 92 GLY A CA 1
ATOM 718 C C . GLY A 1 92 ? 24.777 0.103 -31.015 1.00 72.62 92 GLY A C 1
ATOM 719 O O . GLY A 1 92 ? 25.322 -0.395 -31.999 1.00 72.62 92 GLY A O 1
ATOM 720 N N . GLN A 1 93 ? 23.743 0.937 -31.114 1.00 67.19 93 GLN A N 1
ATOM 721 C CA . GLN A 1 93 ? 23.234 1.451 -32.379 1.00 67.19 93 GLN A CA 1
ATOM 722 C C . GLN A 1 93 ? 23.952 2.774 -32.671 1.00 67.19 93 GLN A C 1
ATOM 724 O O . GLN A 1 93 ? 23.933 3.696 -31.862 1.00 67.19 93 GLN A O 1
ATOM 729 N N . GLN A 1 94 ? 24.658 2.856 -33.799 1.00 61.56 94 GLN A N 1
ATOM 730 C CA . GLN A 1 94 ? 25.462 4.018 -34.192 1.00 61.56 94 GLN A CA 1
ATOM 731 C C . GLN A 1 94 ? 24.550 5.160 -34.683 1.00 61.56 94 GLN A C 1
ATOM 733 O O . GLN A 1 94 ? 24.559 5.531 -35.854 1.00 61.56 94 GLN A O 1
ATOM 738 N N . GLU A 1 95 ? 23.713 5.666 -33.780 1.00 61.84 95 GLU A N 1
ATOM 739 C CA . GLU A 1 95 ? 22.592 6.558 -34.067 1.00 61.84 95 GLU A CA 1
ATOM 740 C C . GLU A 1 95 ? 22.928 8.037 -33.834 1.00 61.84 95 GLU A C 1
ATOM 742 O O . GLU A 1 95 ? 23.844 8.409 -33.096 1.00 61.84 95 GLU A O 1
ATOM 747 N N . SER A 1 96 ? 22.159 8.905 -34.494 1.00 67.25 96 SER A N 1
ATOM 748 C CA . SER A 1 96 ? 22.324 10.364 -34.450 1.00 67.25 96 SER A CA 1
ATOM 749 C C . SER A 1 96 ? 22.130 10.947 -33.040 1.00 67.25 96 SER A C 1
ATOM 751 O O . SER A 1 96 ? 21.372 10.422 -32.227 1.00 67.25 96 SER A O 1
ATOM 753 N N . ALA A 1 97 ? 22.742 12.108 -32.764 1.00 64.88 97 ALA A N 1
ATOM 754 C CA . ALA A 1 97 ? 22.701 12.783 -31.456 1.00 64.88 97 ALA A CA 1
ATOM 755 C C . ALA A 1 97 ? 21.280 13.048 -30.900 1.00 64.88 97 ALA A C 1
ATOM 757 O O . ALA A 1 97 ? 21.100 13.143 -29.686 1.00 64.88 97 ALA A O 1
ATOM 758 N N . SER A 1 98 ? 20.262 13.129 -31.764 1.00 68.25 98 SER A N 1
ATOM 759 C CA . SER A 1 98 ? 18.850 13.255 -31.378 1.00 68.25 98 SER A CA 1
ATOM 760 C C . SER A 1 98 ? 18.299 12.018 -30.648 1.00 68.25 98 SER A C 1
ATOM 762 O O . SER A 1 98 ? 17.507 12.172 -29.719 1.00 68.25 98 SER A O 1
ATOM 764 N N . HIS A 1 99 ? 18.741 10.805 -30.996 1.00 70.81 99 HIS A N 1
ATOM 765 C CA . HIS A 1 99 ? 18.282 9.562 -30.358 1.00 70.81 99 HIS A CA 1
ATOM 766 C C . HIS A 1 99 ? 18.855 9.369 -28.945 1.00 70.81 99 HIS A C 1
ATOM 768 O O . HIS A 1 99 ? 18.175 8.836 -28.060 1.00 70.81 99 HIS A O 1
ATO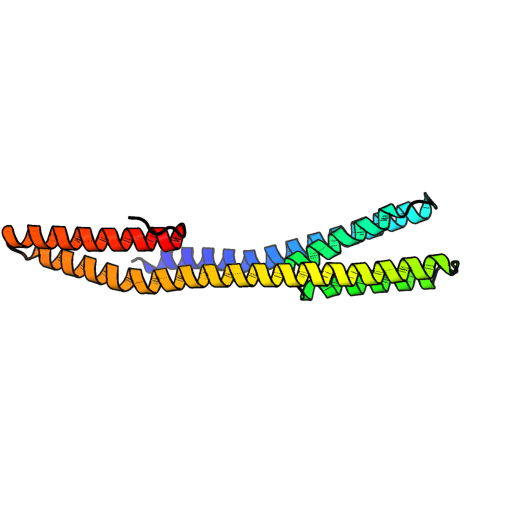M 774 N N . LEU A 1 100 ? 20.072 9.867 -28.698 1.00 70.12 100 LEU A N 1
ATOM 775 C CA . LEU A 1 100 ? 20.724 9.800 -27.384 1.00 70.12 100 LEU A CA 1
ATOM 776 C C . LEU A 1 100 ? 19.993 10.649 -26.335 1.00 70.12 100 LEU A C 1
ATOM 778 O O . LEU A 1 100 ? 19.832 10.224 -25.187 1.00 70.12 100 LEU A O 1
ATOM 782 N N . LEU A 1 101 ? 19.502 11.829 -26.732 1.00 73.06 101 LEU A N 1
ATOM 783 C CA . LEU A 1 101 ? 18.713 12.687 -25.847 1.00 73.06 101 LEU A CA 1
ATOM 784 C C . LEU A 1 101 ? 17.368 12.040 -25.487 1.00 73.06 101 LEU A C 1
ATOM 786 O O . LEU A 1 101 ? 17.012 12.031 -24.310 1.00 73.06 101 LEU A O 1
ATOM 790 N N . SER A 1 102 ? 16.667 11.431 -26.453 1.00 79.62 102 SER A N 1
ATOM 791 C CA . SER A 1 102 ? 15.399 10.722 -26.189 1.00 79.62 102 SER A CA 1
ATOM 792 C C . SER A 1 102 ? 15.587 9.572 -25.200 1.00 79.62 102 SER A C 1
ATOM 794 O O . SER A 1 102 ? 14.899 9.501 -24.183 1.00 79.62 102 SER A O 1
ATOM 796 N N . SER A 1 103 ? 16.600 8.734 -25.439 1.00 81.81 103 SER A N 1
ATOM 797 C CA . SER A 1 103 ? 16.905 7.565 -24.600 1.00 81.81 103 SER A CA 1
ATOM 798 C C . SER A 1 103 ? 17.224 7.963 -23.152 1.00 81.81 103 SER A C 1
ATOM 800 O O . SER A 1 103 ? 16.826 7.298 -22.196 1.00 81.81 103 SER A O 1
ATOM 802 N N . THR A 1 104 ? 17.919 9.090 -22.974 1.00 85.69 104 THR A N 1
ATOM 803 C CA . THR A 1 104 ? 18.273 9.623 -21.650 1.00 85.69 104 THR A CA 1
ATOM 804 C C . THR A 1 104 ? 17.046 10.142 -20.895 1.00 85.69 104 THR A C 1
ATOM 806 O O . THR A 1 104 ? 16.903 9.901 -19.690 1.00 85.69 104 THR A O 1
ATOM 809 N N . VAL A 1 105 ? 16.141 10.838 -21.590 1.00 88.38 105 VAL A N 1
ATOM 810 C CA . VAL A 1 105 ? 14.884 11.324 -21.003 1.00 88.38 105 VAL A CA 1
ATOM 811 C C . VAL A 1 105 ? 14.010 10.150 -20.564 1.00 88.38 105 VAL A C 1
ATOM 813 O O . VAL A 1 105 ? 13.512 10.151 -19.440 1.00 88.38 105 VAL A O 1
ATOM 816 N N . GLU A 1 106 ? 13.882 9.113 -21.388 1.00 86.12 106 GLU A N 1
ATOM 817 C CA . GLU A 1 106 ? 13.091 7.917 -21.071 1.00 86.12 106 GLU A CA 1
ATOM 818 C C . GLU A 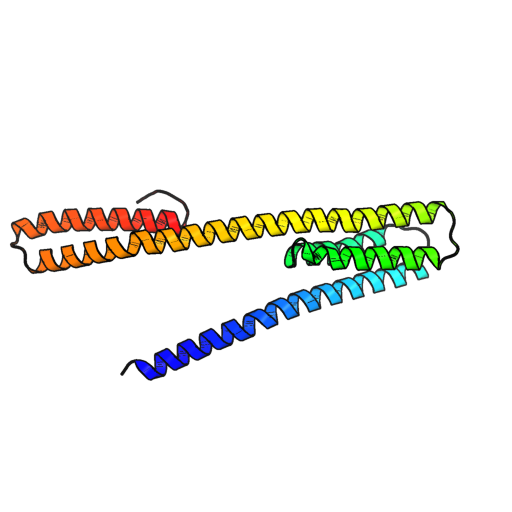1 106 ? 13.644 7.150 -19.865 1.00 86.12 106 GLU A C 1
ATOM 820 O O . GLU A 1 106 ? 12.896 6.838 -18.937 1.00 86.12 106 GLU A O 1
ATOM 825 N N . ALA A 1 107 ? 14.960 6.924 -19.817 1.00 89.31 107 ALA A N 1
ATOM 826 C CA . ALA A 1 107 ? 15.626 6.311 -18.667 1.00 89.31 107 ALA A CA 1
ATOM 827 C C . ALA A 1 107 ? 15.362 7.092 -17.366 1.00 89.31 107 ALA A C 1
ATOM 829 O O . ALA A 1 107 ? 15.090 6.504 -16.316 1.00 89.31 107 ALA A O 1
ATOM 830 N N . THR A 1 108 ? 15.384 8.425 -17.446 1.00 91.62 108 THR A N 1
ATOM 831 C CA . THR A 1 108 ? 15.079 9.302 -16.307 1.00 91.62 108 THR A CA 1
ATOM 832 C C . THR A 1 108 ? 13.616 9.166 -15.879 1.00 91.62 108 THR A C 1
ATOM 834 O O . THR A 1 108 ? 13.329 9.046 -14.685 1.00 91.62 108 THR A O 1
ATOM 837 N N . LEU A 1 109 ? 12.686 9.132 -16.838 1.00 91.69 109 LEU A N 1
ATOM 838 C CA . LEU A 1 109 ? 11.257 8.966 -16.571 1.00 91.69 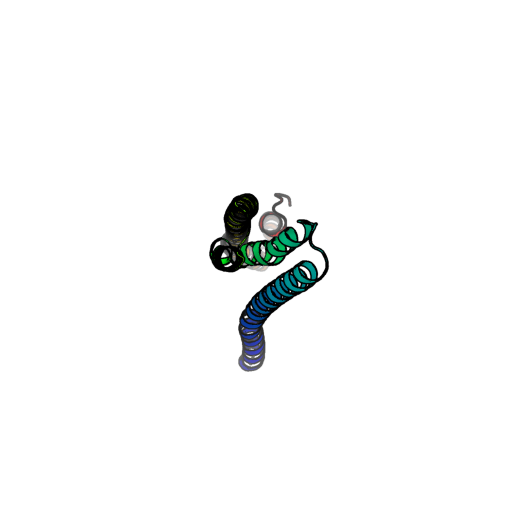109 LEU A CA 1
ATOM 839 C C . LEU A 1 109 ? 10.935 7.603 -15.953 1.00 91.69 109 LEU A C 1
ATOM 841 O O . LEU A 1 109 ? 10.123 7.541 -15.032 1.00 91.69 109 LEU A O 1
ATOM 845 N N . PHE A 1 110 ? 11.591 6.524 -16.380 1.00 92.44 110 PHE A N 1
ATOM 846 C CA . PHE A 1 110 ? 11.416 5.195 -15.784 1.00 92.44 110 PHE A CA 1
ATOM 847 C C . PHE A 1 110 ? 11.738 5.190 -14.292 1.00 92.44 110 PHE A C 1
ATOM 849 O O . PHE A 1 110 ? 10.943 4.697 -13.488 1.00 92.44 110 PHE A O 1
ATOM 856 N N . VAL A 1 111 ? 12.875 5.778 -13.915 1.00 93.56 111 VAL A N 1
ATOM 857 C CA . VAL A 1 111 ? 13.280 5.887 -12.508 1.00 93.56 111 VAL A CA 1
ATOM 858 C C . VAL A 1 111 ? 12.331 6.809 -11.743 1.00 93.56 111 VAL A C 1
ATOM 860 O O . VAL A 1 111 ? 11.899 6.461 -10.645 1.00 93.56 111 VAL A O 1
ATOM 863 N N . MET A 1 112 ? 11.954 7.951 -12.326 1.00 94.75 112 MET A N 1
ATOM 864 C CA . MET A 1 112 ? 11.027 8.897 -11.700 1.00 94.75 112 MET A CA 1
ATOM 865 C C . MET A 1 112 ? 9.667 8.248 -11.405 1.00 94.75 112 MET A C 1
ATOM 867 O O . MET A 1 112 ? 9.192 8.314 -10.272 1.00 9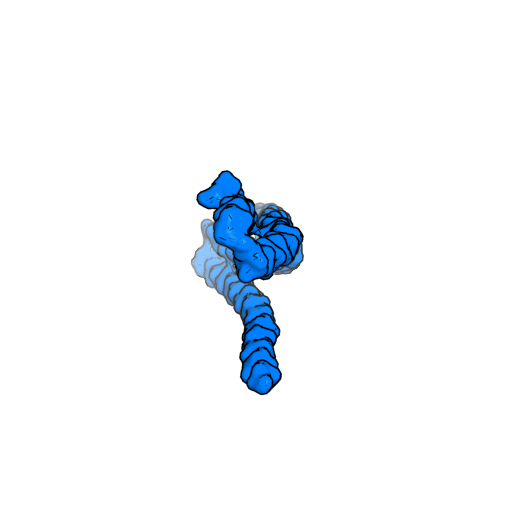4.75 112 MET A O 1
ATOM 871 N N . VAL A 1 113 ? 9.057 7.584 -12.391 1.00 94.69 113 VAL A N 1
ATOM 872 C CA . VAL A 1 113 ? 7.757 6.912 -12.238 1.00 94.69 113 VAL A CA 1
ATOM 873 C C . VAL A 1 113 ? 7.835 5.808 -11.188 1.00 94.69 113 VAL A C 1
ATOM 875 O O . VAL A 1 113 ? 6.959 5.722 -10.329 1.00 94.69 113 VAL A O 1
ATOM 878 N N . ALA A 1 114 ? 8.891 4.994 -11.206 1.00 95.62 114 ALA A N 1
ATOM 879 C CA . ALA A 1 114 ? 9.055 3.927 -10.226 1.00 95.62 114 ALA A CA 1
ATOM 880 C C . ALA A 1 114 ? 9.188 4.456 -8.795 1.00 95.62 114 ALA A C 1
ATOM 882 O O . ALA A 1 114 ? 8.613 3.878 -7.874 1.00 95.62 114 ALA A O 1
ATOM 883 N N . LEU A 1 115 ? 9.916 5.560 -8.602 1.00 96.25 115 LEU A N 1
ATOM 884 C CA . LEU A 1 115 ? 10.030 6.199 -7.294 1.00 96.25 115 LEU A CA 1
ATOM 885 C C . LEU A 1 115 ? 8.685 6.756 -6.831 1.00 96.25 115 LEU A C 1
ATOM 887 O O . LEU A 1 115 ? 8.286 6.456 -5.711 1.00 96.25 115 LEU A O 1
ATOM 891 N N . LEU A 1 116 ? 7.964 7.485 -7.688 1.00 96.44 116 LEU A N 1
ATOM 892 C CA . LEU A 1 116 ? 6.654 8.057 -7.353 1.00 96.44 116 LEU A CA 1
ATOM 893 C C . LEU A 1 116 ? 5.628 6.979 -6.978 1.00 96.44 116 LEU A C 1
ATOM 895 O O . LEU A 1 116 ? 4.964 7.071 -5.943 1.00 96.44 116 LEU A O 1
ATOM 899 N N . VAL A 1 117 ? 5.508 5.936 -7.802 1.00 96.31 117 VAL A N 1
ATOM 900 C CA . VAL A 1 117 ? 4.588 4.819 -7.537 1.00 96.31 117 VAL A CA 1
ATOM 901 C C . VAL A 1 117 ? 5.038 4.036 -6.304 1.00 96.31 117 VAL A C 1
ATOM 903 O O . VAL A 1 117 ? 4.207 3.652 -5.480 1.00 96.31 117 VAL A O 1
ATOM 906 N N . GLY A 1 118 ? 6.347 3.836 -6.144 1.00 96.25 118 GLY A N 1
ATOM 907 C CA . GLY A 1 118 ? 6.923 3.109 -5.020 1.00 96.25 118 GLY A CA 1
ATOM 908 C C . GLY A 1 118 ? 6.683 3.802 -3.680 1.00 96.25 118 GLY A C 1
ATOM 909 O O . GLY A 1 118 ? 6.262 3.143 -2.730 1.00 96.25 118 GLY A O 1
ATOM 910 N N . THR A 1 119 ? 6.886 5.121 -3.599 1.00 95.50 119 THR A N 1
ATOM 911 C CA . THR A 1 119 ? 6.613 5.896 -2.376 1.00 95.50 119 THR A CA 1
ATOM 912 C C . THR A 1 119 ? 5.129 5.903 -2.043 1.00 95.50 119 THR A C 1
ATOM 914 O O . THR A 1 119 ? 4.765 5.677 -0.891 1.00 95.50 119 THR A O 1
ATOM 917 N N . LEU A 1 120 ? 4.266 6.076 -3.049 1.00 95.81 120 LEU A N 1
ATOM 918 C CA . LEU A 1 120 ? 2.818 6.070 -2.848 1.00 95.81 120 LEU A CA 1
ATOM 919 C C . LEU A 1 120 ? 2.315 4.701 -2.361 1.00 95.81 120 LEU A C 1
ATOM 921 O O . LEU A 1 120 ? 1.447 4.625 -1.489 1.00 95.81 120 LEU A O 1
ATOM 925 N N . SER A 1 121 ? 2.869 3.611 -2.900 1.00 95.56 121 SER A N 1
ATOM 926 C CA . SER A 1 121 ? 2.522 2.255 -2.462 1.00 95.56 121 SER A CA 1
ATOM 927 C C . SER A 1 121 ? 2.974 1.974 -1.025 1.00 95.56 121 SER A C 1
ATOM 929 O O . SER A 1 121 ? 2.214 1.403 -0.231 1.00 95.56 121 SER A O 1
ATOM 931 N N . ASP A 1 122 ? 4.177 2.428 -0.658 1.00 94.75 122 ASP A N 1
ATOM 932 C CA . ASP A 1 122 ? 4.696 2.310 0.707 1.00 94.75 122 ASP A CA 1
ATOM 933 C C . ASP A 1 122 ? 3.824 3.094 1.706 1.00 94.75 122 ASP A C 1
ATOM 935 O O . ASP A 1 122 ? 3.458 2.556 2.757 1.00 94.75 122 ASP A O 1
ATOM 939 N N . GLU A 1 123 ? 3.426 4.325 1.368 1.00 94.44 123 GLU A N 1
ATOM 940 C CA . GLU A 1 123 ? 2.539 5.156 2.194 1.00 94.44 123 GLU A CA 1
ATOM 941 C C . GLU A 1 123 ? 1.157 4.524 2.377 1.00 94.44 123 GLU A C 1
ATOM 943 O O . GLU A 1 123 ? 0.680 4.391 3.509 1.00 94.44 123 GLU A O 1
ATOM 948 N N . LYS A 1 124 ? 0.536 4.055 1.287 1.00 93.81 124 LYS A N 1
ATOM 949 C CA . LYS A 1 124 ? -0.747 3.338 1.342 1.00 93.81 124 LYS A CA 1
ATOM 950 C C . LYS A 1 124 ? -0.651 2.112 2.248 1.00 93.81 124 LYS A C 1
ATOM 952 O O . LYS A 1 124 ? -1.505 1.894 3.109 1.00 93.81 124 LYS A O 1
ATOM 957 N N . SER A 1 125 ? 0.393 1.308 2.069 1.00 92.50 125 SER A N 1
ATOM 958 C CA . SER A 1 125 ? 0.607 0.091 2.854 1.00 92.50 125 SER A CA 1
ATOM 959 C C . SER A 1 125 ? 0.839 0.400 4.336 1.00 92.50 125 SER A C 1
ATOM 961 O O . SER A 1 125 ? 0.374 -0.342 5.205 1.00 92.50 125 SER A O 1
ATOM 963 N N . ALA A 1 126 ? 1.536 1.495 4.645 1.00 93.69 126 ALA A N 1
ATOM 964 C CA . ALA A 1 126 ? 1.739 1.958 6.013 1.00 93.69 126 ALA A CA 1
ATOM 965 C C . ALA A 1 126 ? 0.431 2.446 6.658 1.00 93.69 126 ALA A C 1
ATOM 967 O O . ALA A 1 126 ? 0.149 2.080 7.803 1.00 93.69 126 ALA A O 1
ATOM 968 N N . ALA A 1 127 ? -0.390 3.206 5.926 1.00 93.00 127 ALA A N 1
ATOM 969 C CA . ALA A 1 127 ? -1.693 3.675 6.394 1.00 93.00 127 ALA A CA 1
ATOM 970 C C . ALA A 1 127 ? -2.634 2.504 6.723 1.00 93.00 127 ALA A C 1
ATOM 972 O O . ALA A 1 127 ? -3.180 2.448 7.826 1.00 93.00 127 ALA A O 1
ATOM 973 N N . LEU A 1 128 ? -2.728 1.513 5.829 1.00 91.44 128 LEU A N 1
ATOM 974 C CA . LEU A 1 128 ? -3.544 0.310 6.041 1.00 91.44 128 LEU A CA 1
ATOM 975 C C . LEU A 1 128 ? -3.087 -0.497 7.264 1.00 91.44 128 LEU A C 1
ATOM 977 O O . LEU A 1 128 ? -3.910 -0.942 8.062 1.00 91.44 128 LEU A O 1
ATOM 981 N N . LYS A 1 129 ? -1.772 -0.659 7.462 1.00 92.81 129 LYS A N 1
ATOM 982 C CA . LYS A 1 129 ? -1.235 -1.341 8.654 1.00 92.81 129 LYS A CA 1
ATOM 983 C C . LYS A 1 129 ? -1.564 -0.595 9.944 1.00 92.81 129 LYS A C 1
ATOM 985 O O . LYS A 1 129 ? -1.820 -1.237 10.962 1.00 92.81 129 LYS A O 1
ATOM 990 N N . LYS A 1 130 ? -1.536 0.741 9.921 1.00 93.00 130 LYS A N 1
ATOM 991 C CA . LYS A 1 130 ? -1.890 1.570 11.080 1.00 93.00 130 LYS A CA 1
ATOM 992 C C . LYS A 1 130 ? -3.370 1.421 11.429 1.00 93.00 130 LYS A C 1
ATOM 994 O O . LYS A 1 130 ? -3.690 1.249 12.601 1.00 93.00 130 LYS A O 1
ATOM 999 N N . GLU A 1 131 ? -4.243 1.420 10.427 1.00 90.69 131 GLU A N 1
ATOM 1000 C CA . GLU A 1 131 ? -5.677 1.182 10.608 1.00 90.69 131 GLU A CA 1
ATOM 1001 C C . GLU A 1 131 ? -5.951 -0.220 11.172 1.00 90.69 131 GLU A C 1
ATOM 1003 O O . GLU A 1 131 ? -6.621 -0.351 12.192 1.00 90.69 131 GLU A O 1
ATOM 1008 N N . GLN A 1 132 ? -5.376 -1.270 10.575 1.00 92.31 132 GLN A N 1
ATOM 1009 C CA . GLN A 1 132 ? -5.533 -2.647 11.063 1.00 92.31 132 GLN A CA 1
ATOM 1010 C C . GLN A 1 132 ? -5.046 -2.808 12.504 1.00 92.31 132 GLN A C 1
ATOM 1012 O O . GLN A 1 132 ? -5.692 -3.476 13.310 1.00 92.31 132 GLN A O 1
ATOM 1017 N N . ARG A 1 133 ? -3.917 -2.178 12.842 1.00 92.94 133 ARG A N 1
ATOM 1018 C CA . ARG A 1 133 ? -3.391 -2.162 14.207 1.00 92.94 133 ARG A CA 1
ATOM 1019 C C . ARG A 1 133 ? -4.355 -1.478 15.167 1.00 92.94 133 ARG A C 1
ATOM 1021 O O . ARG A 1 133 ? -4.649 -2.051 16.206 1.00 92.94 133 ARG A O 1
ATOM 1028 N N . PHE A 1 134 ? -4.872 -0.307 14.803 1.00 90.75 134 PHE A N 1
ATOM 1029 C CA . PHE A 1 134 ? -5.863 0.402 15.607 1.00 90.75 134 PHE A CA 1
ATOM 1030 C C . PHE A 1 134 ? -7.126 -0.440 15.833 1.00 90.75 134 PHE A C 1
ATOM 1032 O O . PHE A 1 134 ? -7.588 -0.542 16.968 1.00 90.75 134 PHE A O 1
ATOM 1039 N N . LYS A 1 135 ? -7.642 -1.096 14.784 1.00 91.06 135 LYS A N 1
ATOM 1040 C CA . LYS A 1 135 ? -8.795 -2.005 14.877 1.00 91.06 135 LYS A CA 1
ATOM 1041 C C . LYS A 1 135 ? -8.524 -3.155 15.853 1.00 91.06 135 LYS A C 1
ATOM 1043 O O . LYS A 1 135 ? -9.319 -3.402 16.755 1.00 91.06 135 LYS A O 1
ATOM 1048 N N . MET A 1 136 ? -7.368 -3.805 15.719 1.00 91.31 136 MET A N 1
ATOM 1049 C CA . MET A 1 136 ? -6.949 -4.925 16.570 1.00 91.31 136 MET A CA 1
ATOM 1050 C C . MET A 1 136 ? -6.736 -4.510 18.036 1.00 91.31 136 MET A C 1
ATOM 1052 O O . MET A 1 136 ? -7.206 -5.187 18.949 1.00 91.31 136 MET A O 1
ATOM 1056 N N . GLU A 1 137 ? -6.026 -3.403 18.271 1.00 92.00 137 GLU A N 1
ATOM 1057 C CA . GLU A 1 137 ? -5.708 -2.896 19.611 1.00 92.00 137 GLU A CA 1
ATOM 1058 C C . GLU A 1 137 ? -6.971 -2.419 20.337 1.00 92.00 137 GLU A C 1
ATOM 1060 O O . GLU A 1 137 ? -7.179 -2.785 21.493 1.00 92.00 137 GLU A O 1
ATOM 1065 N N . THR A 1 138 ? -7.851 -1.688 19.646 1.00 90.06 138 THR A N 1
ATOM 1066 C CA . THR A 1 138 ? -9.147 -1.246 20.185 1.00 90.06 138 THR A CA 1
ATOM 1067 C C . THR A 1 138 ? -10.025 -2.445 20.539 1.00 90.06 138 THR A C 1
ATOM 1069 O O . THR A 1 138 ? -10.489 -2.540 21.674 1.00 90.06 138 THR A O 1
ATOM 1072 N N . ALA A 1 139 ? -10.192 -3.410 19.627 1.00 90.50 139 ALA A N 1
ATOM 1073 C CA . ALA A 1 139 ? -10.969 -4.620 19.904 1.00 90.50 139 ALA A CA 1
ATOM 1074 C C . ALA A 1 139 ? -10.464 -5.344 21.160 1.00 90.50 139 ALA A C 1
ATOM 1076 O O . ALA A 1 139 ? -11.238 -5.639 22.068 1.00 90.50 139 ALA A O 1
ATOM 1077 N N . HIS A 1 140 ? -9.153 -5.573 21.254 1.00 89.56 140 HIS A N 1
ATOM 1078 C CA . HIS A 1 140 ? -8.562 -6.254 22.401 1.00 89.56 140 HIS A CA 1
ATOM 1079 C C . HIS A 1 140 ? -8.722 -5.462 23.711 1.00 89.56 140 HIS A C 1
ATOM 1081 O O . HIS A 1 140 ? -9.052 -6.039 24.748 1.00 89.56 140 HIS A O 1
ATOM 1087 N N . TYR A 1 141 ? -8.484 -4.147 23.688 1.00 93.50 141 TYR A N 1
ATOM 1088 C CA . TYR A 1 141 ? -8.522 -3.316 24.893 1.00 93.50 141 TYR A CA 1
ATOM 1089 C C . TYR A 1 141 ? -9.939 -3.145 25.452 1.00 93.50 141 TYR A C 1
ATOM 1091 O O . TYR A 1 141 ? -10.107 -3.140 26.669 1.00 93.50 141 TYR A O 1
ATOM 1099 N N . PHE A 1 142 ? -10.954 -3.043 24.590 1.00 94.31 142 PHE A N 1
ATOM 1100 C CA . PHE A 1 142 ? -12.339 -2.832 25.016 1.00 94.31 142 PHE A CA 1
ATOM 1101 C C . PHE A 1 142 ? -13.110 -4.139 25.242 1.00 94.31 142 PHE A C 1
ATOM 1103 O O . PHE A 1 142 ? -13.818 -4.248 26.243 1.00 94.31 142 PHE A O 1
ATOM 1110 N N . PHE A 1 143 ? -12.975 -5.157 24.382 1.00 93.25 143 PHE A N 1
ATOM 1111 C CA . PHE A 1 143 ? -13.780 -6.379 24.526 1.00 93.25 143 PHE A CA 1
ATOM 1112 C C . PHE A 1 143 ? -13.422 -7.199 25.761 1.00 93.25 143 PHE A C 1
ATOM 1114 O O . PHE A 1 143 ? -14.318 -7.774 26.374 1.00 93.25 143 PHE A O 1
ATOM 1121 N N . ASN A 1 144 ? -12.153 -7.216 26.173 1.00 94.00 144 ASN A N 1
ATOM 1122 C CA . ASN A 1 144 ? -11.733 -7.952 27.364 1.00 94.00 144 ASN A CA 1
ATOM 1123 C C . ASN A 1 144 ? -12.459 -7.470 28.640 1.00 94.00 144 ASN A C 1
ATOM 1125 O O . ASN A 1 144 ? -13.149 -8.278 29.264 1.00 94.00 144 ASN A O 1
ATOM 1129 N N . PRO A 1 145 ? -12.370 -6.186 29.042 1.00 94.94 145 PRO A N 1
ATOM 1130 C CA . PRO A 1 145 ? -13.088 -5.699 30.216 1.00 94.94 145 PRO A CA 1
ATOM 1131 C C . PRO A 1 145 ? -14.614 -5.698 30.040 1.00 94.94 145 PRO A C 1
ATOM 1133 O O . PRO A 1 145 ? -15.308 -5.952 31.021 1.00 94.94 145 PRO A O 1
ATOM 1136 N N . LEU A 1 146 ? -15.151 -5.471 28.831 1.00 93.94 146 LEU A N 1
ATOM 1137 C CA . LEU A 1 146 ? -16.602 -5.548 28.585 1.00 93.94 146 LEU A CA 1
ATOM 1138 C C . LEU A 1 146 ? -17.144 -6.963 28.816 1.00 93.94 146 LEU A C 1
ATOM 1140 O O . LEU A 1 146 ? -18.155 -7.121 29.490 1.00 93.94 146 LEU A O 1
ATOM 1144 N N . CYS A 1 147 ? -16.435 -7.988 28.338 1.00 93.44 147 CYS A N 1
ATOM 1145 C CA . CYS A 1 147 ? -16.791 -9.388 28.565 1.00 93.44 147 CYS A CA 1
ATOM 1146 C C . CYS A 1 147 ? -16.742 -9.751 30.061 1.00 93.44 147 CYS A C 1
ATOM 1148 O O . CYS A 1 147 ? -17.627 -10.437 30.569 1.00 93.44 147 CYS A O 1
ATOM 1150 N N . ILE A 1 148 ? -15.747 -9.238 30.799 1.00 94.75 148 ILE A N 1
ATOM 1151 C CA . ILE A 1 148 ? -15.665 -9.411 32.261 1.00 94.75 148 ILE A CA 1
ATOM 1152 C C . ILE A 1 148 ? -16.853 -8.735 32.958 1.00 94.75 148 ILE A C 1
ATOM 1154 O O . ILE A 1 148 ? -17.449 -9.320 33.863 1.00 94.75 148 ILE A O 1
ATOM 1158 N N . ALA A 1 149 ? -17.205 -7.512 32.552 1.00 95.19 149 ALA A N 1
ATOM 1159 C CA . ALA A 1 149 ? -18.339 -6.784 33.112 1.00 95.19 149 ALA A CA 1
ATOM 1160 C C . ALA A 1 149 ? -19.666 -7.511 32.845 1.00 95.19 149 ALA A C 1
ATOM 1162 O O . ALA A 1 149 ? -20.431 -7.720 33.784 1.00 95.19 149 ALA A O 1
ATOM 1163 N N . GLU A 1 150 ? -19.906 -7.953 31.606 1.00 93.94 150 GLU A N 1
ATOM 1164 C CA . GLU A 1 150 ? -21.073 -8.765 31.234 1.00 93.94 150 GLU A CA 1
ATOM 1165 C C . GLU A 1 150 ? -21.152 -10.041 32.084 1.00 93.94 150 GLU A C 1
ATOM 1167 O O . GLU A 1 150 ? -22.194 -10.305 32.683 1.00 93.94 150 GLU A O 1
ATOM 1172 N N . GLY A 1 151 ? -20.046 -10.783 32.209 1.00 93.62 151 GLY A N 1
ATOM 1173 C CA . GLY A 1 151 ? -19.991 -12.007 33.013 1.00 93.62 151 GLY A CA 1
ATOM 1174 C C . GLY A 1 151 ? -20.275 -11.770 34.500 1.00 93.62 151 GLY A C 1
ATOM 1175 O O . GLY A 1 151 ? -21.034 -12.519 35.111 1.00 93.62 151 GLY A O 1
ATOM 1176 N N . ASN A 1 152 ? -19.726 -10.704 35.089 1.00 94.25 152 ASN A N 1
ATOM 1177 C CA . ASN A 1 152 ? -19.998 -10.351 36.487 1.00 94.25 152 ASN A CA 1
ATOM 1178 C C . ASN A 1 152 ? -21.456 -9.926 36.708 1.00 94.25 152 ASN A C 1
ATOM 1180 O O . ASN A 1 152 ? -22.057 -10.306 37.713 1.00 94.25 152 ASN A O 1
ATOM 1184 N N . LEU A 1 153 ? -22.029 -9.149 35.784 1.00 92.94 153 LEU A N 1
ATOM 1185 C CA . LEU A 1 153 ? -23.431 -8.738 35.856 1.00 92.94 153 LEU A CA 1
ATOM 1186 C C . LEU A 1 153 ? -24.379 -9.934 35.695 1.00 92.94 153 LEU A C 1
ATOM 1188 O O . LEU A 1 153 ? -25.380 -10.004 36.405 1.00 92.94 153 LEU A O 1
ATOM 1192 N N . ASP A 1 154 ? -24.047 -10.887 34.820 1.00 93.19 154 ASP A N 1
ATOM 1193 C CA . ASP A 1 154 ? -24.816 -12.124 34.634 1.00 93.19 154 ASP A CA 1
ATOM 1194 C C . ASP A 1 154 ? -24.822 -12.977 35.914 1.00 93.19 154 ASP A C 1
ATOM 1196 O O . ASP A 1 154 ? -25.881 -13.367 36.415 1.00 93.19 154 ASP A O 1
ATOM 1200 N N . LEU A 1 155 ? -23.653 -13.162 36.539 1.00 93.44 155 LEU A N 1
ATOM 1201 C CA . LEU A 1 155 ? -23.543 -13.844 37.833 1.00 93.44 155 LEU A CA 1
ATOM 1202 C C . LEU A 1 155 ? -24.340 -13.130 38.936 1.00 93.44 155 LEU A C 1
ATOM 1204 O O . LEU A 1 155 ? -25.031 -13.785 39.722 1.00 93.44 155 LEU A O 1
ATOM 1208 N N . ALA A 1 156 ? -24.271 -11.797 38.991 1.00 93.06 156 ALA A N 1
ATOM 1209 C CA . ALA A 1 156 ? -25.009 -11.004 39.970 1.00 93.06 156 ALA A CA 1
ATOM 1210 C C . ALA A 1 156 ? -26.530 -11.133 39.780 1.00 93.06 156 ALA A C 1
ATOM 1212 O O . ALA A 1 156 ? -27.256 -11.279 40.762 1.00 93.06 156 ALA A O 1
ATOM 1213 N N . GLN A 1 157 ? -27.028 -11.148 38.539 1.00 91.25 157 GLN A N 1
ATOM 1214 C CA . GLN A 1 157 ? -28.458 -11.322 38.256 1.00 91.25 157 GLN A CA 1
ATOM 1215 C C . GLN A 1 157 ? -28.993 -12.686 38.677 1.00 91.25 157 GLN A C 1
ATOM 1217 O O . GLN A 1 157 ? -30.107 -12.775 39.207 1.00 91.25 157 GLN A O 1
ATOM 1222 N N . GLN A 1 158 ? -28.212 -13.745 38.448 1.00 90.31 158 GLN A N 1
ATOM 1223 C CA . GLN A 1 158 ? -28.587 -15.107 38.828 1.00 90.31 158 GLN A CA 1
ATOM 1224 C C . GLN A 1 158 ? -28.764 -15.240 40.349 1.00 90.31 158 GLN A C 1
ATOM 1226 O O . GLN A 1 158 ? -29.634 -15.985 40.800 1.00 90.31 158 GLN A O 1
ATOM 1231 N N . GLN A 1 159 ? -27.989 -14.480 41.131 1.00 90.19 159 GLN A N 1
ATOM 1232 C CA . GLN A 1 159 ? -28.000 -14.497 42.599 1.00 90.19 159 GLN A CA 1
ATOM 1233 C C . GLN A 1 159 ? -28.922 -13.433 43.228 1.00 90.19 159 GLN A C 1
ATOM 1235 O O . GLN A 1 159 ? -29.189 -13.489 44.428 1.00 90.19 159 GLN A O 1
ATOM 1240 N N . ALA A 1 160 ? -29.412 -12.467 42.447 1.00 87.75 160 ALA A N 1
ATOM 1241 C CA . ALA A 1 160 ? -30.175 -11.325 42.946 1.00 87.75 160 ALA A CA 1
ATOM 1242 C C . ALA A 1 160 ? -31.673 -11.612 43.153 1.00 87.75 160 ALA A C 1
ATOM 1244 O O . ALA A 1 160 ? -32.319 -12.320 42.369 1.00 87.75 160 ALA A O 1
ATOM 1245 N N . SER A 1 161 ? -32.237 -10.961 44.178 1.00 85.81 161 SER A N 1
ATOM 1246 C CA . SER A 1 161 ? -33.681 -10.836 44.414 1.00 85.81 161 SER A CA 1
ATOM 1247 C C . SER A 1 161 ? -34.405 -10.190 43.216 1.00 85.81 161 SER A C 1
ATOM 1249 O O . SER A 1 161 ? -33.776 -9.434 42.469 1.00 85.81 161 SER A O 1
ATOM 1251 N N . PRO A 1 162 ? -35.724 -10.421 43.039 1.00 80.62 162 PRO A N 1
ATOM 1252 C CA . PRO A 1 162 ? -36.485 -9.940 41.878 1.00 80.62 162 PRO A CA 1
ATOM 1253 C C . PRO A 1 162 ? -36.363 -8.432 41.618 1.00 80.62 162 PRO A C 1
ATOM 1255 O O . PRO A 1 162 ? -36.250 -8.026 40.465 1.00 80.62 162 PRO A O 1
ATOM 1258 N N . ASP A 1 163 ? -36.318 -7.621 42.678 1.00 82.75 163 ASP A N 1
ATOM 1259 C CA . ASP A 1 163 ? -36.228 -6.160 42.571 1.00 82.75 163 ASP A CA 1
ATOM 1260 C C . ASP A 1 163 ? -34.849 -5.693 42.059 1.00 82.75 163 ASP A C 1
ATOM 1262 O O . ASP A 1 163 ? -34.770 -4.879 41.143 1.00 82.75 163 ASP A O 1
ATOM 1266 N N . ILE A 1 164 ? -33.753 -6.279 42.565 1.00 87.50 164 ILE A N 1
ATOM 1267 C CA . ILE A 1 164 ? -32.365 -5.938 42.175 1.00 87.50 164 ILE A CA 1
ATOM 1268 C C . ILE A 1 164 ? -32.030 -6.475 40.775 1.00 87.50 164 ILE A C 1
ATOM 1270 O O . ILE A 1 164 ? -31.237 -5.890 40.035 1.00 87.50 164 ILE A O 1
ATOM 1274 N N . ARG A 1 165 ? -32.664 -7.581 40.368 1.00 88.81 165 ARG A N 1
ATOM 1275 C CA . ARG A 1 165 ? -32.481 -8.160 39.032 1.00 88.81 165 ARG A CA 1
ATOM 1276 C C . ARG A 1 165 ? -32.861 -7.175 37.923 1.00 88.81 165 ARG A C 1
ATOM 1278 O O . ARG A 1 165 ? -32.214 -7.170 36.878 1.00 88.81 165 ARG A O 1
ATOM 1285 N N . LYS A 1 166 ? -33.872 -6.329 38.153 1.00 88.38 166 LYS A N 1
ATOM 1286 C CA . LYS A 1 166 ? -34.288 -5.306 37.187 1.00 88.38 166 LYS A CA 1
ATOM 1287 C C . LYS A 1 166 ? -33.196 -4.252 36.980 1.00 88.38 166 LYS A C 1
ATOM 1289 O O . LYS A 1 166 ? -32.815 -4.017 35.835 1.00 88.38 166 LYS A O 1
ATOM 1294 N N . GLU A 1 167 ? -32.649 -3.699 38.063 1.00 88.62 167 GLU A N 1
ATOM 1295 C CA . GLU A 1 167 ? -31.559 -2.708 38.018 1.00 88.62 167 GLU A CA 1
ATOM 1296 C C . GLU A 1 167 ? -30.304 -3.268 37.332 1.00 88.62 167 GLU A C 1
ATOM 1298 O O . GLU A 1 167 ? -29.700 -2.619 36.477 1.00 88.62 167 GLU A O 1
ATOM 1303 N N . LEU A 1 168 ? -29.944 -4.522 37.628 1.00 91.88 168 LEU A N 1
ATOM 1304 C CA . LEU A 1 168 ? -28.832 -5.200 36.958 1.00 91.88 168 LEU A CA 1
ATOM 1305 C C . LEU A 1 168 ? -29.084 -5.414 35.457 1.00 91.88 168 LEU A C 1
ATOM 1307 O O . LEU A 1 168 ? -28.126 -5.454 34.687 1.00 91.88 168 LEU A O 1
ATOM 1311 N N . SER A 1 169 ? -30.339 -5.577 35.020 1.00 89.94 169 SER A N 1
ATOM 1312 C CA . SER A 1 169 ? -30.667 -5.716 33.589 1.00 89.94 169 SER A CA 1
ATOM 1313 C C . SER A 1 169 ? -30.504 -4.403 32.830 1.00 89.94 169 SER A C 1
ATOM 1315 O O . SER A 1 169 ? -29.995 -4.401 31.711 1.00 89.94 169 SER A O 1
ATOM 1317 N N . GLU A 1 170 ? -30.833 -3.279 33.468 1.00 91.38 170 GLU A N 1
ATOM 1318 C CA . GLU A 1 170 ? -30.602 -1.947 32.906 1.00 91.38 170 GLU A CA 1
ATOM 1319 C C . GLU A 1 170 ? -29.092 -1.674 32.775 1.00 91.38 170 GLU A C 1
ATOM 1321 O O . GLU A 1 170 ? -28.631 -1.171 31.747 1.00 91.38 170 GLU A O 1
ATOM 1326 N N . ALA A 1 171 ? -28.296 -2.097 33.765 1.00 93.00 171 ALA A N 1
ATOM 1327 C CA . ALA A 1 171 ? -26.837 -2.017 33.707 1.00 93.00 171 ALA A CA 1
ATOM 1328 C C . ALA A 1 171 ? -26.233 -2.902 32.598 1.00 93.00 171 ALA A C 1
ATOM 1330 O O . ALA A 1 171 ? -25.347 -2.447 31.872 1.00 93.00 171 ALA A O 1
ATOM 1331 N N . GLN A 1 172 ? -26.721 -4.136 32.421 1.00 93.00 172 GLN A N 1
ATOM 1332 C CA . GLN A 1 172 ? -26.291 -5.000 31.313 1.00 93.00 172 GLN A CA 1
ATOM 1333 C C . GLN A 1 172 ? -26.607 -4.382 29.951 1.00 93.00 172 GLN A C 1
ATOM 1335 O O . GLN A 1 172 ? -25.725 -4.341 29.096 1.00 93.00 172 GLN A O 1
ATOM 1340 N N . GLN A 1 173 ? -27.812 -3.834 29.764 1.00 94.25 173 GLN A N 1
ATOM 1341 C CA . GLN A 1 173 ? -28.175 -3.152 28.518 1.00 94.25 173 GLN A CA 1
ATOM 1342 C C . GLN A 1 173 ? -27.253 -1.964 28.222 1.00 94.25 173 GLN A C 1
ATOM 1344 O O . GLN A 1 173 ? -26.879 -1.742 27.072 1.00 94.25 173 GLN A O 1
ATOM 1349 N N . ALA A 1 174 ? -26.842 -1.204 29.241 1.00 93.50 174 ALA A N 1
ATOM 1350 C CA . ALA A 1 174 ? -25.883 -0.117 29.055 1.00 93.50 174 ALA A CA 1
ATOM 1351 C C . ALA A 1 174 ? -24.502 -0.627 28.598 1.00 93.50 174 ALA A C 1
ATOM 1353 O O . ALA A 1 174 ? -23.905 -0.045 27.691 1.00 93.50 174 ALA A O 1
ATOM 1354 N N . VAL A 1 175 ? -24.008 -1.727 29.179 1.00 94.31 175 VAL A N 1
ATOM 1355 C CA . VAL A 1 175 ? -22.739 -2.358 28.772 1.00 94.31 175 VAL A CA 1
ATOM 1356 C C . VAL A 1 175 ? -22.825 -2.908 27.346 1.00 94.31 175 VAL A C 1
ATOM 1358 O O . VAL A 1 175 ? -21.901 -2.706 26.556 1.00 94.3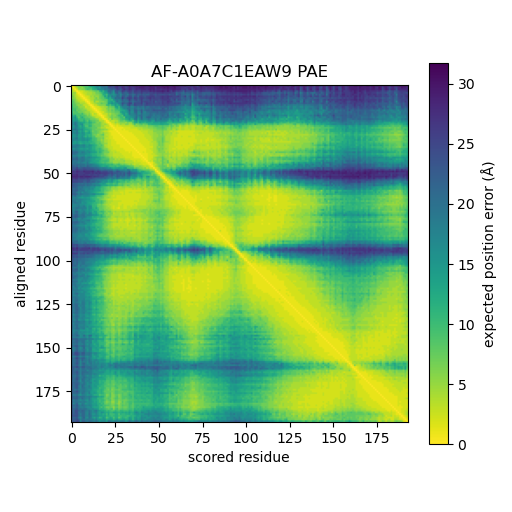1 175 VAL A O 1
ATOM 1361 N N . GLU A 1 176 ? -23.945 -3.531 26.986 1.00 93.88 176 GLU A N 1
ATOM 1362 C CA . GLU A 1 176 ? -24.182 -4.063 25.642 1.00 93.88 176 GLU A CA 1
ATOM 1363 C C . GLU A 1 176 ? -24.228 -2.946 24.587 1.00 93.88 176 GLU A C 1
ATOM 1365 O O . GLU A 1 176 ? -23.617 -3.069 23.524 1.00 93.88 176 GLU A O 1
ATOM 1370 N N . ARG A 1 177 ? -24.853 -1.804 24.906 1.00 94.06 177 ARG A N 1
ATOM 1371 C CA . ARG A 1 177 ? -24.825 -0.605 24.049 1.00 94.06 177 ARG A CA 1
ATOM 1372 C C . ARG A 1 177 ? -23.398 -0.108 23.822 1.00 94.06 177 ARG A C 1
ATOM 1374 O O . ARG A 1 177 ? -23.011 0.116 22.679 1.00 94.06 177 ARG A O 1
ATOM 1381 N N . ILE A 1 178 ? -22.583 -0.008 24.877 1.00 94.00 178 ILE A N 1
ATOM 1382 C CA . ILE A 1 178 ? -21.168 0.393 24.756 1.00 94.00 178 ILE A CA 1
ATOM 1383 C C . ILE A 1 178 ? -20.400 -0.601 23.878 1.00 94.00 178 ILE A C 1
ATOM 1385 O O . ILE A 1 178 ? -19.643 -0.195 22.995 1.00 94.00 178 ILE A O 1
ATOM 1389 N N . LYS A 1 179 ? -20.615 -1.903 24.078 1.00 94.06 179 LYS A N 1
ATOM 1390 C CA . LYS A 1 179 ? -20.002 -2.954 23.261 1.00 94.06 179 LYS A CA 1
ATOM 1391 C C . LYS A 1 179 ? -20.375 -2.812 21.788 1.00 94.06 179 LYS A C 1
ATOM 1393 O O . LYS A 1 179 ? -19.491 -2.924 20.941 1.00 94.06 179 LYS A O 1
ATOM 1398 N N . LYS A 1 180 ? -21.636 -2.502 21.482 1.00 93.62 180 LYS A N 1
ATOM 1399 C CA . LYS A 1 180 ? -22.110 -2.286 20.110 1.00 93.62 180 LYS A CA 1
ATOM 1400 C C . LYS A 1 180 ? -21.458 -1.064 19.454 1.00 93.62 180 LYS A C 1
ATOM 1402 O O . LYS A 1 180 ? -20.970 -1.181 18.334 1.00 93.62 180 LYS A O 1
ATOM 1407 N N . VAL A 1 181 ? -21.303 0.045 20.184 1.00 94.19 181 VAL A N 1
ATOM 1408 C CA . VAL A 1 181 ? -20.544 1.221 19.706 1.00 94.19 181 VAL A CA 1
ATOM 1409 C C . VAL A 1 181 ? -19.097 0.865 19.388 1.00 94.19 181 VAL A C 1
ATOM 1411 O O . VAL A 1 181 ? -18.570 1.282 18.357 1.00 94.19 181 VAL A O 1
ATOM 1414 N N . VAL A 1 182 ? -18.441 0.090 20.256 1.00 92.88 182 VAL A N 1
ATOM 1415 C CA . VAL A 1 182 ? -17.053 -0.342 20.036 1.00 92.88 182 VAL A CA 1
ATOM 1416 C C . VAL A 1 182 ? -16.953 -1.244 18.805 1.00 92.88 182 VAL A C 1
ATOM 1418 O O . VAL A 1 182 ? -16.048 -1.042 17.997 1.00 92.88 182 VAL A O 1
ATOM 1421 N N . ILE A 1 183 ? -17.878 -2.195 18.631 1.00 92.00 183 ILE A N 1
ATOM 1422 C CA . ILE A 1 183 ? -17.941 -3.057 17.438 1.00 92.00 183 ILE A CA 1
ATOM 1423 C C . ILE A 1 183 ? -18.068 -2.198 16.179 1.00 92.00 183 ILE A C 1
ATOM 1425 O O . ILE A 1 183 ? -17.227 -2.307 15.291 1.00 92.00 183 ILE A O 1
ATOM 1429 N N . ASN A 1 184 ? -19.036 -1.280 16.139 1.00 92.56 184 ASN A N 1
ATOM 1430 C CA . ASN A 1 184 ? -19.243 -0.390 14.995 1.00 92.56 184 ASN A CA 1
ATOM 1431 C C . ASN A 1 184 ? -18.001 0.478 14.724 1.00 92.56 184 ASN A C 1
ATOM 1433 O O . ASN A 1 184 ? -17.515 0.562 13.599 1.00 92.56 184 ASN A O 1
ATOM 14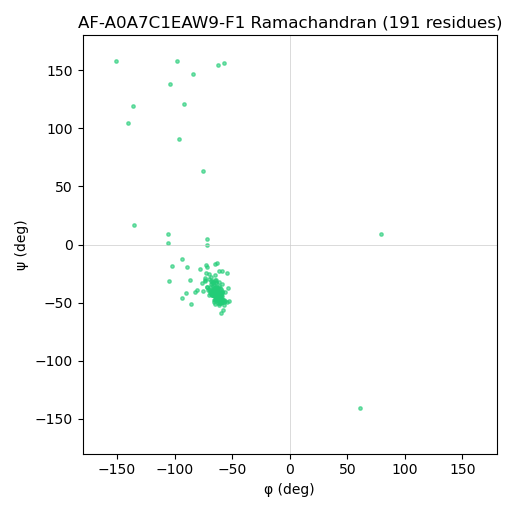37 N N . THR A 1 185 ? -17.385 1.031 15.769 1.00 91.44 185 THR A N 1
ATOM 1438 C CA . THR A 1 185 ? -16.172 1.853 15.631 1.00 91.44 185 THR A CA 1
ATOM 1439 C C . THR A 1 185 ? -14.994 1.051 15.064 1.00 91.44 185 THR A C 1
ATOM 1441 O O . THR A 1 185 ? -14.201 1.579 14.284 1.00 91.44 185 THR A O 1
ATOM 1444 N N . VAL A 1 186 ? -14.856 -0.224 15.433 1.00 90.81 186 VAL A N 1
ATOM 1445 C CA . VAL A 1 186 ? -13.763 -1.088 14.960 1.00 90.81 186 VAL A CA 1
ATOM 1446 C C . VAL A 1 186 ? -14.035 -1.645 13.561 1.00 90.81 186 VAL A C 1
ATOM 1448 O O . VAL A 1 186 ? -13.110 -1.736 12.752 1.00 90.81 186 VAL A O 1
ATOM 1451 N N . GLU A 1 187 ? -15.271 -2.028 13.257 1.00 88.31 187 GLU A N 1
ATOM 1452 C CA . GLU A 1 187 ? -15.618 -2.677 11.990 1.00 88.31 187 GLU A CA 1
ATOM 1453 C C . GLU A 1 187 ? -15.901 -1.661 10.881 1.00 88.31 187 GLU A C 1
ATOM 1455 O O . GLU A 1 187 ? -15.298 -1.745 9.805 1.00 88.31 187 GLU A O 1
ATOM 1460 N N . THR A 1 188 ? -16.767 -0.681 11.151 1.00 87.12 188 THR A N 1
ATOM 1461 C CA . THR A 1 188 ? -17.241 0.303 10.164 1.00 87.12 188 THR A CA 1
ATOM 1462 C C . THR A 1 188 ? -16.566 1.666 10.301 1.00 87.12 188 THR A C 1
ATOM 1464 O O . THR A 1 188 ? -16.553 2.433 9.341 1.00 87.12 188 THR A O 1
ATOM 1467 N N . GLY A 1 189 ? -15.950 1.963 11.450 1.00 86.88 189 GLY A N 1
ATOM 1468 C CA . GLY A 1 189 ? -15.350 3.275 11.719 1.00 86.88 189 GLY A CA 1
ATOM 1469 C C . GLY A 1 189 ? -16.371 4.345 12.114 1.00 86.88 189 GLY A C 1
ATOM 1470 O O . GLY A 1 189 ? -16.018 5.521 12.204 1.00 86.88 189 GLY A O 1
ATOM 1471 N N . GLU A 1 190 ? -17.624 3.958 12.349 1.00 88.75 190 GLU A N 1
ATOM 1472 C CA . GLU A 1 190 ? -18.712 4.865 12.702 1.00 88.75 190 GLU A CA 1
ATOM 1473 C C . GLU A 1 190 ? -19.033 4.781 14.197 1.00 88.75 190 GLU A C 1
ATOM 1475 O O . GLU A 1 190 ? -19.116 3.697 14.773 1.00 88.75 190 GLU A O 1
ATOM 1480 N N . ILE A 1 191 ? -19.265 5.934 14.825 1.00 89.12 191 ILE A N 1
ATOM 1481 C CA . ILE A 1 191 ? -19.614 6.013 16.247 1.00 89.12 191 ILE A CA 1
ATOM 1482 C C . ILE A 1 191 ? -21.136 6.088 16.366 1.00 89.12 191 ILE A C 1
ATOM 1484 O O . ILE A 1 191 ? -21.719 7.172 16.334 1.00 89.12 191 ILE A O 1
ATOM 1488 N N . HIS A 1 192 ? -21.778 4.928 16.478 1.00 86.06 192 HIS A N 1
ATOM 1489 C CA . HIS A 1 192 ? -23.213 4.807 16.731 1.00 86.06 192 HIS A CA 1
ATOM 1490 C C . HIS A 1 192 ? -23.533 3.513 17.486 1.00 86.06 192 HIS A C 1
ATOM 1492 O O . HIS A 1 192 ? -22.747 2.565 17.459 1.00 86.06 192 HIS A O 1
ATOM 1498 N N . GLU A 1 193 ? -24.679 3.497 18.168 1.00 82.25 193 GLU A N 1
ATOM 1499 C CA . GLU A 1 193 ? -25.187 2.343 18.921 1.00 82.25 193 GLU A CA 1
ATOM 1500 C C . GLU A 1 193 ? -25.947 1.338 18.068 1.00 82.25 193 GLU A C 1
ATOM 1502 O O . GLU A 1 193 ? -26.692 1.692 17.130 1.00 82.25 193 GLU A O 1
#

Secondary structure (DSSP, 8-state):
--TTHHHHHHHHHHHHHHHHHHHHHHHHHHHHHHHHHHHHHHHHHHHHH-TT-GGGGGGGHHHHHHHHHHHGGGGHHHHHHHHHHHHHHHHHS---HHHHHHHHHHHHHHHHHHHHHHHHHHHHHHHHHHHHHHHHHHHHHHHHHHHHHHHHHHHHHHHS-HHHHHHHHHHHHHHHHHHHHHHHHHHT-----